Protein AF-A0A958GMA0-F1 (afdb_monomer_lite)

Sequence (337 aa):
MYASGYAMCPWAVSDGVTDIKVLGFPVPDTFPEERWDAELYAAEIRQYMQQTRFTKLSKFAVTTMLSKMKELLLEDDGALREDWLFEDAEDVLQRESFRGLYCMEQIVAEDAEVCVIGTYSAQKRGLVQDLSTGGLQILPGGSAAALHSLRARGVWYFIFSLMFLAAGSIGSYYVLQLRETRDPEVVEKHEERFLVALEQNDLLAAEEALARGISPNLIDPTSSQALLRVRSVEMLRLLTSYGLQLNQADTYGNTPLAAAFHKKAWPLFDMLLAAGADPNDFNRIWQTTAAENAYDRGQFELYDRLLQLGGKADVVPREAAYFHRDDPEKLLDVIEQ

Foldseek 3Di:
DFKDKDWWAWAFDDPPPDTATAFFDADVPQFDKDKFQCQVCLVVLLVCVVVDDADEDEPPVVVVVVVVVVVRRQGGPTTDIHMHGYPVNVVQSPDPGVPPDMDIDGDDDNPFAKDKDADQDPVVRHGGFDVVVPGIHIHGHDPVRVVVVVVVVVVVVVVVVVVVVVVVVVVVVVVVVVVVPDDPVVVVVLVVQLLVCQLVVPQVSVLVSLVVVDQQADADPVDDGSLVSHDDLSSVVSNVVSPDDQQDADPQQDGQLNVCLVVVVVVSNVSSLVVPRQQQRDRPVVNAGSLRVCVVVVVVVVNVVSVVSVHDDPDDPCVLVPPPPPPPPVNVVVVVD

Secondary structure (DSSP, 8-state):
--EEEEEE--EEEE-SS-EEEEES----TTSPPEEEETTTTHHHHHHHHHHSPPEEE-TT-HHHHHHHHHHHHH--SS-EEEEEEETTHHHHHTSS--TT-EEEE----TT--EEEE-EEETTTTEEE--GGGT--EEEESSHHHHHHHHHHHHHHHHHHHHHHHHHHHHHHHHHHHHHHTS-HHHHHHHHHHHHHHHHHT-HHHHHHHHHTT--TT---TTSS-GGGG--SHHHHHHHHHTT--TT---TTS--HHHHHHHTT-HHHHHHHHHTT--TT--BTTTTB-HHHHHHHTT-HHHHHHHHHTT----S--THHHHS-SS-GGGGTTTT--

pLDDT: mean 77.73, std 12.37, range [38.16, 94.44]

Structure (mmCIF, N/CA/C/O backbone):
data_AF-A0A958GMA0-F1
#
_entry.id   AF-A0A958GMA0-F1
#
loop_
_atom_site.group_PDB
_atom_site.id
_atom_site.type_symbol
_atom_site.label_atom_id
_atom_site.label_alt_id
_atom_site.label_comp_id
_atom_site.label_asym_id
_atom_site.label_entity_id
_atom_site.label_seq_id
_atom_site.pdbx_PDB_ins_code
_atom_site.Cartn_x
_atom_site.Cartn_y
_atom_site.Cartn_z
_atom_site.occupancy
_atom_site.B_iso_or_equiv
_atom_site.auth_seq_id
_atom_site.auth_comp_id
_atom_site.auth_asym_id
_atom_site.auth_atom_id
_atom_site.pdbx_PDB_model_num
ATOM 1 N N . MET A 1 1 ? -0.315 -10.602 9.937 1.00 72.88 1 MET A N 1
ATOM 2 C CA . MET A 1 1 ? -1.738 -10.857 10.233 1.00 72.88 1 MET A CA 1
ATOM 3 C C . MET A 1 1 ? -2.234 -11.858 9.202 1.00 72.88 1 MET A C 1
ATOM 5 O O . MET A 1 1 ? -1.970 -11.638 8.027 1.00 72.88 1 MET A O 1
ATOM 9 N N . TYR A 1 2 ? -2.814 -12.978 9.637 1.00 84.25 2 TYR A N 1
ATOM 10 C CA . TYR A 1 2 ? -3.210 -14.100 8.763 1.00 84.25 2 TYR A CA 1
ATOM 11 C C . TYR A 1 2 ? -4.731 -14.276 8.723 1.00 84.25 2 TYR A C 1
ATOM 13 O O . TYR A 1 2 ? -5.317 -14.453 7.662 1.00 84.25 2 TYR A O 1
ATOM 21 N N . ALA A 1 3 ? -5.373 -14.127 9.874 1.00 8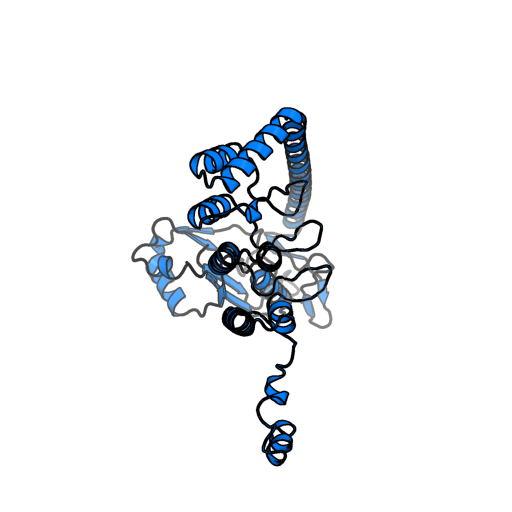5.81 3 ALA A N 1
ATOM 22 C CA . ALA A 1 3 ? -6.808 -13.960 9.995 1.00 85.81 3 ALA A CA 1
ATOM 23 C C . ALA A 1 3 ? -7.078 -12.775 10.925 1.00 85.81 3 ALA A C 1
ATOM 25 O O . ALA A 1 3 ? -6.230 -12.415 11.748 1.00 85.81 3 ALA A O 1
ATOM 26 N N . SER A 1 4 ? -8.230 -12.148 10.751 1.00 87.06 4 SER A N 1
ATOM 27 C CA . SER A 1 4 ? -8.751 -11.101 11.625 1.00 87.06 4 SER A CA 1
ATOM 28 C C . SER A 1 4 ? -10.260 -11.102 11.469 1.00 87.06 4 SER A C 1
ATOM 30 O O . SER A 1 4 ? -10.760 -11.485 10.421 1.00 87.06 4 SER A O 1
ATOM 32 N N . GLY A 1 5 ? -10.986 -10.681 12.482 1.00 85.44 5 GLY A N 1
ATOM 33 C CA . GLY A 1 5 ? -12.426 -10.570 12.408 1.00 85.44 5 GLY A CA 1
ATOM 34 C C . GLY A 1 5 ? -12.920 -9.748 13.571 1.00 85.44 5 GLY A C 1
ATOM 35 O O . GLY A 1 5 ? -12.144 -9.341 14.441 1.00 85.44 5 GLY A O 1
ATOM 36 N N . TYR A 1 6 ? -14.213 -9.505 13.575 1.00 83.12 6 TYR A N 1
ATOM 37 C CA . TYR A 1 6 ? -14.887 -8.926 14.714 1.00 83.12 6 TYR A CA 1
ATOM 38 C C . TYR A 1 6 ? -16.317 -9.455 14.756 1.00 83.12 6 TYR A C 1
ATOM 40 O O . TYR A 1 6 ? -16.922 -9.816 13.742 1.00 83.12 6 TYR A O 1
ATOM 48 N N . ALA A 1 7 ? -16.850 -9.500 15.967 1.00 82.62 7 ALA A N 1
ATOM 49 C CA . ALA A 1 7 ? -18.215 -9.894 16.232 1.00 82.62 7 ALA A CA 1
ATOM 50 C C . ALA A 1 7 ? -18.807 -8.897 17.221 1.00 82.62 7 ALA A C 1
ATOM 52 O O . ALA A 1 7 ? -18.207 -8.591 18.249 1.00 82.62 7 ALA A O 1
ATOM 53 N N . MET A 1 8 ? -19.983 -8.384 16.895 1.00 78.12 8 MET A N 1
ATOM 54 C CA . MET A 1 8 ? -20.757 -7.499 17.740 1.00 78.12 8 MET A CA 1
ATOM 55 C C . MET A 1 8 ? -22.173 -8.046 17.844 1.00 78.12 8 MET A C 1
ATOM 57 O O . MET A 1 8 ? -22.815 -8.355 16.840 1.00 78.12 8 MET A O 1
ATOM 61 N N . CYS A 1 9 ? -22.644 -8.165 19.077 1.00 79.62 9 CYS A N 1
ATOM 62 C CA . CYS A 1 9 ? -24.024 -8.502 19.386 1.00 79.62 9 CYS A CA 1
ATOM 63 C C . CYS A 1 9 ? -24.795 -7.227 19.745 1.00 79.62 9 CYS A C 1
ATOM 65 O O . CYS A 1 9 ? -24.175 -6.249 20.176 1.00 79.62 9 CYS A O 1
ATOM 67 N N . PRO A 1 10 ? -26.137 -7.231 19.640 1.00 81.94 10 PRO A N 1
ATOM 68 C CA . PRO A 1 10 ? -26.927 -6.082 20.043 1.00 81.94 10 PRO A CA 1
ATOM 69 C C . PRO A 1 10 ? -26.683 -5.797 21.520 1.00 81.94 10 PRO A C 1
ATOM 71 O O . PRO A 1 10 ? -26.809 -6.693 22.355 1.00 81.94 10 PRO A O 1
ATOM 74 N N . TRP A 1 11 ? -26.352 -4.552 21.841 1.00 86.69 11 TRP A N 1
ATOM 75 C CA . TRP A 1 11 ? -25.963 -4.169 23.190 1.00 86.69 11 TRP A CA 1
ATOM 76 C C . TRP A 1 11 ? -26.541 -2.808 23.575 1.00 86.69 11 TRP A C 1
ATOM 78 O O . TRP A 1 11 ? -27.019 -2.022 22.746 1.00 86.69 11 TRP A O 1
ATOM 88 N N . ALA A 1 12 ? -26.554 -2.555 24.877 1.00 89.56 12 ALA A N 1
ATOM 89 C CA . ALA A 1 12 ? -27.037 -1.320 25.461 1.00 89.56 12 ALA A CA 1
ATOM 90 C C . ALA A 1 12 ? -26.134 -0.932 26.626 1.00 89.56 12 ALA A C 1
ATOM 92 O O . ALA A 1 12 ? -25.573 -1.794 27.298 1.00 89.56 12 ALA A O 1
ATOM 93 N N . VAL A 1 13 ? -26.028 0.368 26.869 1.00 90.19 13 VAL A N 1
ATOM 94 C CA . VAL A 1 13 ? -25.407 0.885 28.086 1.00 90.19 13 VAL A CA 1
ATOM 95 C C . VAL A 1 13 ? -26.511 1.317 29.026 1.00 90.19 13 VAL A C 1
ATOM 97 O O . VAL A 1 13 ? -27.450 2.002 28.614 1.00 90.19 13 VAL A O 1
ATOM 100 N N . SER A 1 14 ? -26.387 0.902 30.281 1.00 87.31 14 SER A N 1
ATOM 101 C CA . SER A 1 14 ? -27.308 1.266 31.345 1.00 87.31 14 SER A CA 1
ATOM 102 C C . SER A 1 14 ? -26.610 2.182 32.337 1.00 87.31 14 SER A C 1
ATOM 104 O O . SER A 1 14 ? -25.494 1.901 32.770 1.00 87.31 14 SER A O 1
ATOM 106 N N . ASP A 1 15 ? -27.280 3.261 32.729 1.00 82.81 15 ASP A N 1
ATOM 107 C CA . ASP A 1 15 ? -26.895 4.070 33.890 1.00 82.81 15 ASP A CA 1
ATOM 108 C C . ASP A 1 15 ? -27.582 3.593 35.186 1.00 82.81 15 ASP A C 1
ATOM 110 O O . ASP A 1 15 ? -27.541 4.272 36.213 1.00 82.81 15 ASP A O 1
ATOM 114 N N . GLY A 1 16 ? -28.233 2.422 35.137 1.00 77.12 16 GLY A N 1
ATOM 115 C CA . GLY A 1 16 ? -29.021 1.844 36.225 1.00 77.12 16 GLY A CA 1
ATOM 116 C C . GLY A 1 16 ? -30.471 2.337 36.284 1.00 77.12 16 GLY A C 1
ATOM 117 O O . GLY A 1 16 ? -31.251 1.820 37.085 1.00 77.12 16 GLY A O 1
ATOM 118 N N . VAL A 1 17 ? -30.856 3.309 35.449 1.00 78.25 17 VAL A N 1
ATOM 119 C CA . VAL A 1 17 ? -32.230 3.834 35.357 1.00 78.25 17 VAL A CA 1
ATOM 120 C C . VAL A 1 17 ? -32.795 3.650 33.953 1.00 78.25 17 VAL A C 1
ATOM 122 O O . VAL A 1 17 ? -33.975 3.334 33.792 1.00 78.25 17 VAL A O 1
ATOM 125 N N . THR A 1 18 ? -31.964 3.848 32.934 1.00 84.75 18 THR A N 1
ATOM 126 C CA . THR A 1 18 ? -32.356 3.753 31.533 1.00 84.75 18 THR A CA 1
ATOM 127 C C . THR A 1 18 ? -31.338 2.975 30.721 1.00 84.75 18 THR A C 1
ATOM 129 O O . THR A 1 18 ? -30.141 3.239 30.785 1.00 84.75 18 THR A O 1
ATOM 132 N N . ASP A 1 19 ? -31.844 2.062 29.897 1.00 88.88 19 ASP A N 1
ATOM 133 C CA . ASP A 1 19 ? -31.028 1.344 28.928 1.00 88.88 19 ASP A CA 1
ATOM 134 C C . ASP A 1 19 ? -31.047 2.101 27.602 1.00 88.88 19 ASP A C 1
ATOM 136 O O . ASP A 1 19 ? -32.097 2.287 26.972 1.00 88.88 19 ASP A O 1
ATOM 140 N N . ILE A 1 20 ? -29.872 2.543 27.168 1.00 89.56 20 ILE A N 1
ATOM 141 C CA . ILE A 1 20 ? -29.683 3.212 25.887 1.00 89.56 20 ILE A CA 1
ATOM 142 C C . ILE A 1 20 ? -29.070 2.207 24.922 1.00 89.56 20 ILE A C 1
ATOM 144 O O . ILE A 1 20 ? -27.929 1.777 25.087 1.00 89.56 20 ILE A O 1
ATOM 148 N N . LYS A 1 21 ? -29.835 1.849 23.887 1.00 90.31 21 LYS A N 1
ATOM 149 C CA . LYS A 1 21 ? -29.339 0.999 22.802 1.00 90.31 21 LYS A CA 1
ATOM 150 C C . LYS A 1 21 ? -28.201 1.691 22.071 1.00 90.31 21 LYS A C 1
ATOM 152 O O . LYS A 1 21 ? -28.298 2.883 21.768 1.00 90.31 21 LYS A O 1
ATOM 157 N N . VAL A 1 22 ? -27.175 0.924 21.736 1.00 88.38 22 VAL A N 1
ATOM 158 C CA . VAL A 1 22 ? -26.069 1.393 20.912 1.00 88.38 22 VAL A CA 1
ATOM 159 C C . VAL A 1 22 ? -26.182 0.734 19.540 1.00 88.38 22 VAL A C 1
ATOM 161 O O . VAL A 1 22 ? -26.161 -0.486 19.422 1.00 88.38 22 VAL A O 1
ATOM 164 N N . LEU A 1 23 ? -26.395 1.556 18.514 1.00 85.00 23 LEU A N 1
ATOM 165 C CA . LEU A 1 23 ? -26.708 1.161 17.142 1.00 85.00 23 LEU A CA 1
ATOM 166 C C . LEU A 1 23 ? -25.546 1.573 16.234 1.00 85.00 23 LEU A C 1
ATOM 168 O O . LEU A 1 23 ? -25.511 2.683 15.697 1.00 85.00 23 LEU A O 1
ATOM 172 N N . GLY A 1 24 ? -24.562 0.692 16.129 1.00 79.81 24 GLY A N 1
ATOM 173 C CA . GLY A 1 24 ? -23.350 0.914 15.353 1.00 79.81 24 GLY A CA 1
ATOM 174 C C . GLY A 1 24 ? -22.145 0.244 15.991 1.00 79.81 24 GLY A C 1
ATOM 175 O O . GLY A 1 24 ? -22.240 -0.346 17.070 1.00 79.81 24 GLY A O 1
ATOM 176 N N . PHE A 1 25 ? -21.004 0.377 15.321 1.00 80.44 25 PHE A N 1
ATOM 177 C CA . PHE A 1 25 ? -19.769 -0.310 15.675 1.00 80.44 25 PHE A CA 1
ATOM 178 C C . PHE A 1 25 ? -18.706 0.665 16.213 1.00 80.44 25 PHE A C 1
ATOM 180 O O . PHE A 1 25 ? -17.914 1.200 15.432 1.00 80.44 25 PHE A O 1
ATOM 187 N N . PRO A 1 26 ? -18.635 0.926 17.534 1.00 82.62 26 PRO A N 1
ATOM 188 C CA . PRO A 1 26 ? -17.487 1.622 18.089 1.00 82.62 26 PRO A CA 1
ATOM 189 C C . PRO A 1 26 ? -16.308 0.657 18.194 1.00 82.62 26 PRO A C 1
ATOM 191 O O . PRO A 1 26 ? -16.406 -0.404 18.809 1.00 82.62 26 PRO A O 1
ATOM 194 N N . VAL A 1 27 ? -15.174 1.046 17.620 1.00 82.38 27 VAL A N 1
ATOM 195 C CA . VAL A 1 27 ? -13.936 0.268 17.719 1.00 82.38 27 VAL A CA 1
ATOM 196 C C . VAL A 1 27 ? -13.448 0.299 19.177 1.00 82.38 27 VAL A C 1
ATOM 198 O O . VAL A 1 27 ? -13.259 1.394 19.711 1.00 82.38 27 VAL A O 1
ATOM 201 N N . PRO A 1 28 ? -13.212 -0.851 19.836 1.00 85.62 28 PRO A N 1
ATOM 202 C CA . PRO A 1 28 ? -12.750 -0.905 21.222 1.00 85.62 28 PRO A CA 1
ATOM 203 C C . PRO A 1 28 ? -11.222 -0.744 21.325 1.00 85.62 28 PRO A C 1
ATOM 205 O O . PRO A 1 28 ? -10.570 -1.414 22.119 1.00 85.62 28 PRO A O 1
ATOM 208 N N . ASP A 1 29 ? -10.637 0.179 20.558 1.00 80.88 29 ASP A N 1
ATOM 209 C CA . ASP A 1 29 ? -9.183 0.416 20.476 1.00 80.88 29 ASP A CA 1
ATOM 210 C C . ASP A 1 29 ? -8.548 0.839 21.813 1.00 80.88 29 ASP A C 1
ATOM 212 O O . ASP A 1 29 ? -7.331 0.811 21.987 1.00 80.88 29 ASP A O 1
ATOM 216 N N . THR A 1 30 ? -9.385 1.236 22.767 1.00 82.94 30 THR A N 1
ATOM 217 C CA . THR A 1 30 ? -8.992 1.694 24.102 1.00 82.94 30 THR A CA 1
ATOM 218 C C . THR A 1 30 ? -9.062 0.619 25.171 1.00 82.94 30 THR A C 1
ATOM 220 O O . THR A 1 30 ? -8.637 0.863 26.302 1.00 82.94 30 THR A O 1
ATOM 223 N N . PHE A 1 31 ? -9.579 -0.557 24.825 1.00 87.50 31 PHE A N 1
ATOM 224 C CA . PHE A 1 31 ? -9.625 -1.713 25.705 1.00 87.50 31 PHE A CA 1
ATOM 225 C C . PHE A 1 31 ? -8.312 -2.497 25.597 1.00 87.50 31 PHE A C 1
ATOM 227 O O . PHE A 1 31 ? -7.662 -2.480 24.546 1.00 87.50 31 PHE A O 1
ATOM 234 N N . PRO A 1 32 ? -7.875 -3.151 26.687 1.00 85.75 32 PRO A N 1
ATOM 235 C CA . PRO A 1 32 ? -6.630 -3.902 26.680 1.00 85.75 32 PRO A CA 1
ATOM 236 C C . PRO A 1 32 ? -6.672 -5.014 25.628 1.00 85.75 32 PRO A C 1
ATOM 238 O O . PRO A 1 32 ? -7.654 -5.741 25.510 1.00 85.75 32 PRO A O 1
ATOM 241 N N . GLU A 1 33 ? -5.584 -5.136 24.870 1.00 89.06 33 GLU A N 1
ATOM 242 C CA . GLU A 1 33 ? -5.358 -6.281 23.994 1.00 89.06 33 GLU A CA 1
ATOM 243 C C . GLU A 1 33 ? -4.849 -7.454 24.825 1.00 89.06 33 GLU A C 1
ATOM 245 O O . GLU A 1 33 ? -3.776 -7.379 25.437 1.00 89.06 33 GLU A O 1
ATOM 250 N N . GLU A 1 34 ? -5.581 -8.557 24.798 1.00 90.25 34 GLU A N 1
ATOM 251 C CA . GLU A 1 34 ? -5.105 -9.820 25.339 1.00 90.25 34 GLU A CA 1
ATOM 252 C C . GLU A 1 34 ? -4.386 -10.614 24.245 1.00 90.25 34 GLU A C 1
ATOM 254 O O . GLU A 1 34 ? -4.733 -10.557 23.061 1.00 90.25 34 GLU A O 1
ATOM 259 N N . ARG A 1 35 ? -3.305 -11.303 24.632 1.00 91.44 35 ARG A N 1
ATOM 260 C CA . ARG A 1 35 ? -2.453 -12.062 23.712 1.00 91.44 35 ARG A CA 1
ATOM 261 C C . ARG A 1 35 ? -2.274 -13.480 24.208 1.00 91.44 35 ARG A C 1
ATOM 263 O O . ARG A 1 35 ? -1.808 -13.689 25.328 1.00 91.44 35 ARG A O 1
ATOM 270 N N . TRP A 1 36 ? -2.542 -14.436 23.331 1.00 89.44 36 TRP A N 1
ATOM 271 C CA . TRP A 1 36 ? -2.412 -15.858 23.630 1.00 89.44 36 TRP A CA 1
ATOM 272 C C . TRP A 1 36 ? -1.489 -16.545 22.637 1.00 89.44 36 TRP A C 1
ATOM 274 O O . TRP A 1 36 ? -1.499 -16.234 21.445 1.00 89.44 36 TRP A O 1
ATOM 284 N N . ASP A 1 37 ? -0.698 -17.495 23.131 1.00 91.00 37 ASP A N 1
ATOM 285 C CA . ASP A 1 37 ? 0.122 -18.354 22.279 1.00 91.00 37 ASP A CA 1
ATOM 286 C C . ASP A 1 37 ? -0.793 -19.254 21.443 1.00 91.00 37 ASP A C 1
ATOM 288 O O . ASP A 1 37 ? -1.574 -20.037 21.987 1.00 91.00 37 ASP A O 1
ATOM 292 N N . ALA A 1 38 ? -0.701 -19.135 20.119 1.00 89.19 38 ALA A N 1
ATOM 293 C CA . ALA A 1 38 ? -1.548 -19.894 19.210 1.00 89.19 38 ALA A CA 1
ATOM 294 C C . ALA A 1 38 ? -1.276 -21.406 19.279 1.00 89.19 38 ALA A C 1
ATOM 296 O O . ALA A 1 38 ? -2.161 -22.196 18.956 1.00 89.19 38 ALA A O 1
ATOM 297 N N . GLU A 1 39 ? -0.085 -21.825 19.724 1.00 90.50 39 GLU A N 1
ATOM 298 C CA . GLU A 1 39 ? 0.254 -23.246 19.850 1.00 90.50 39 GLU A CA 1
ATOM 299 C C . GLU A 1 39 ? -0.612 -23.947 20.905 1.00 90.50 39 GLU A C 1
ATOM 301 O O . GLU A 1 39 ? -1.011 -25.096 20.720 1.00 90.50 39 GLU A O 1
ATOM 306 N N . LEU A 1 40 ? -0.946 -23.246 21.994 1.00 90.25 40 LEU A N 1
ATOM 307 C CA . LEU A 1 40 ? -1.744 -23.798 23.093 1.00 90.25 40 LEU A CA 1
ATOM 308 C C . LEU A 1 40 ? -3.209 -24.029 22.706 1.00 90.25 40 LEU A C 1
ATOM 310 O O . LEU A 1 40 ? -3.845 -24.909 23.276 1.00 90.25 40 LEU A O 1
ATOM 314 N N . TYR A 1 41 ? -3.715 -23.271 21.731 1.00 88.44 41 TYR A N 1
ATOM 315 C CA . TYR A 1 41 ? -5.115 -23.281 21.287 1.00 88.44 41 TYR A CA 1
ATOM 316 C C . TYR A 1 41 ? -5.267 -23.811 19.854 1.00 88.44 41 TYR A C 1
ATOM 318 O O . TYR A 1 41 ? -6.205 -23.479 19.127 1.00 88.44 41 TYR A O 1
ATOM 326 N N . ALA A 1 42 ? -4.308 -24.621 19.398 1.00 87.06 42 ALA A N 1
ATOM 327 C CA . ALA A 1 42 ? -4.239 -25.068 18.013 1.00 87.06 42 ALA A CA 1
ATOM 328 C C . ALA A 1 42 ? -5.468 -25.887 17.571 1.00 87.06 42 ALA A C 1
ATOM 330 O O . ALA A 1 42 ? -5.831 -25.866 16.393 1.00 87.06 42 ALA A O 1
ATOM 331 N N . ALA A 1 43 ? -6.099 -26.635 18.481 1.00 87.38 43 ALA A N 1
ATOM 332 C CA . ALA A 1 43 ? -7.288 -27.428 18.173 1.00 87.38 43 ALA A CA 1
ATOM 333 C C . ALA A 1 43 ? -8.516 -26.529 17.966 1.00 87.38 43 ALA A C 1
ATOM 335 O O . ALA A 1 43 ? -9.229 -26.668 16.971 1.00 87.38 43 ALA A O 1
ATOM 336 N N . GLU A 1 44 ? -8.711 -25.570 18.867 1.00 89.88 44 GLU A N 1
ATOM 337 C CA . GLU A 1 44 ? -9.789 -24.588 18.862 1.00 89.88 44 GLU A CA 1
ATOM 338 C C . GLU A 1 44 ? -9.696 -23.684 17.635 1.00 89.88 44 GLU A C 1
ATOM 340 O O . GLU A 1 44 ? -10.690 -23.499 16.934 1.00 89.88 44 GLU A O 1
ATOM 345 N N . ILE A 1 45 ? -8.492 -23.197 17.313 1.00 87.25 45 ILE A N 1
ATOM 346 C CA . ILE A 1 45 ? -8.242 -22.396 16.108 1.00 87.25 45 ILE A CA 1
ATOM 347 C C . ILE A 1 45 ? -8.646 -23.192 14.866 1.00 87.25 45 ILE A C 1
ATOM 349 O O . ILE A 1 45 ? -9.395 -22.692 14.031 1.00 87.25 45 ILE A O 1
ATOM 353 N N . ARG A 1 46 ? -8.219 -24.456 14.739 1.00 87.38 46 ARG A N 1
ATOM 354 C CA . ARG A 1 46 ? -8.582 -25.290 13.579 1.00 87.38 46 ARG A CA 1
ATOM 355 C C . ARG A 1 46 ? -10.084 -25.518 13.478 1.00 87.38 46 ARG A C 1
ATOM 357 O O . ARG A 1 46 ? -10.631 -25.436 12.380 1.00 87.38 46 ARG A O 1
ATOM 364 N N . GLN A 1 47 ? -10.748 -25.777 14.602 1.00 89.81 47 GLN A N 1
ATOM 365 C CA . GLN A 1 47 ? -12.199 -25.919 14.633 1.00 89.81 47 GLN A CA 1
ATOM 366 C C . GLN A 1 47 ? -12.888 -24.622 14.186 1.00 89.81 47 GLN A C 1
ATOM 368 O O . GLN A 1 47 ? -13.786 -24.668 13.344 1.00 89.81 47 GLN A O 1
ATOM 373 N N . TYR A 1 48 ? -12.440 -23.472 14.693 1.00 87.88 48 TYR A N 1
ATOM 374 C CA . TYR A 1 48 ? -12.948 -22.162 14.297 1.00 87.88 48 TYR A CA 1
ATOM 375 C C . TYR A 1 48 ? -12.801 -21.938 12.791 1.00 87.88 48 TYR A C 1
ATOM 377 O O . TYR A 1 48 ? -13.772 -21.570 12.131 1.00 87.88 48 TYR A O 1
ATOM 385 N N . MET A 1 49 ? -11.626 -22.239 12.227 1.00 84.69 49 MET A N 1
ATOM 386 C CA . MET A 1 49 ? -11.371 -22.069 10.793 1.00 84.69 49 MET A CA 1
ATOM 387 C C . MET A 1 49 ? -12.268 -22.952 9.918 1.00 84.69 49 MET A C 1
ATOM 389 O O . MET A 1 49 ? -12.639 -22.549 8.821 1.00 84.69 49 MET A O 1
ATOM 393 N N . GLN A 1 50 ? -12.628 -24.149 10.385 1.00 85.75 50 GLN A N 1
ATOM 394 C CA . GLN A 1 50 ? -13.516 -25.054 9.646 1.00 85.75 50 GLN A CA 1
ATOM 395 C C . GLN A 1 50 ? -14.987 -24.627 9.707 1.00 85.75 50 GLN A C 1
ATOM 397 O O . GLN A 1 50 ? -15.740 -24.872 8.766 1.00 85.75 50 GLN A O 1
ATOM 402 N N . GLN A 1 51 ? -15.409 -24.032 10.824 1.00 89.31 51 GLN A N 1
ATOM 403 C CA . GLN A 1 51 ? -16.808 -23.668 11.071 1.00 89.31 51 GLN A CA 1
ATOM 404 C C . GLN A 1 51 ? -17.154 -22.260 10.576 1.00 89.31 51 GLN A C 1
ATOM 406 O O . GLN A 1 51 ? -18.324 -21.959 10.336 1.00 89.31 51 GLN A O 1
ATOM 411 N N . THR A 1 52 ? -16.148 -21.406 10.407 1.00 87.94 52 THR A N 1
ATOM 412 C CA . THR A 1 52 ? -16.322 -19.993 10.074 1.00 87.94 52 THR A CA 1
ATOM 413 C C . THR A 1 52 ? -16.232 -19.764 8.569 1.00 87.94 52 THR A C 1
ATOM 415 O O . THR A 1 52 ? -15.384 -20.326 7.876 1.00 87.94 52 THR A O 1
ATOM 418 N N . ARG A 1 53 ? -17.116 -18.913 8.042 1.00 88.00 53 ARG A N 1
ATOM 419 C CA . ARG A 1 53 ? -17.035 -18.443 6.655 1.00 88.00 53 ARG A CA 1
ATOM 420 C C . ARG A 1 53 ? -16.201 -17.174 6.612 1.00 88.00 53 ARG A C 1
ATOM 422 O O . ARG A 1 53 ? -16.576 -16.186 7.229 1.00 88.00 53 ARG A O 1
ATOM 429 N N . PHE A 1 54 ? -15.116 -17.201 5.847 1.00 87.56 54 PHE A N 1
ATOM 430 C CA . PHE A 1 54 ? -14.220 -16.058 5.716 1.00 87.56 54 PHE A CA 1
ATOM 431 C C . PHE A 1 54 ? -14.448 -15.290 4.419 1.00 87.56 54 PHE A C 1
ATOM 433 O O . PHE A 1 54 ? -14.581 -15.876 3.341 1.00 87.56 54 PHE A O 1
ATOM 440 N N . THR A 1 55 ? -14.375 -13.967 4.514 1.00 86.69 55 THR A N 1
ATOM 441 C CA . THR A 1 55 ? -14.103 -13.105 3.366 1.00 86.69 55 THR A CA 1
ATOM 442 C C . THR A 1 55 ? -12.606 -13.165 3.059 1.00 86.69 55 THR A C 1
ATOM 444 O O . THR A 1 55 ? -11.783 -12.772 3.889 1.00 86.69 55 THR A O 1
ATOM 447 N N . LYS A 1 56 ? -12.235 -13.609 1.853 1.00 85.06 56 LYS A N 1
ATOM 448 C CA . LYS A 1 56 ? -10.835 -13.585 1.404 1.00 85.06 56 LYS A CA 1
ATOM 449 C C . LYS A 1 56 ? -10.407 -12.162 1.038 1.00 85.06 56 LYS A C 1
ATOM 451 O O . LYS A 1 56 ? -11.110 -11.484 0.289 1.00 85.06 56 LYS A O 1
ATOM 456 N N . LEU A 1 57 ? -9.257 -11.723 1.546 1.00 79.38 57 LEU A N 1
ATOM 457 C CA . LEU A 1 57 ? -8.671 -10.414 1.256 1.00 79.38 57 LEU A CA 1
ATOM 458 C C . LEU A 1 57 ? -7.233 -10.554 0.747 1.00 79.38 57 LEU A C 1
ATOM 460 O O . LEU A 1 57 ? -6.402 -11.235 1.350 1.00 79.38 57 LEU A O 1
ATOM 464 N N . SER A 1 58 ? -6.924 -9.841 -0.336 1.00 76.81 58 SER A N 1
ATOM 465 C CA . SER A 1 58 ? -5.545 -9.694 -0.801 1.00 76.81 58 SER A CA 1
ATOM 466 C C . SER A 1 58 ? -4.776 -8.707 0.080 1.00 76.81 58 SER A C 1
ATOM 468 O O . SER A 1 58 ? -5.338 -7.714 0.551 1.00 76.81 58 SER A O 1
ATOM 470 N N . LYS A 1 59 ? -3.468 -8.933 0.271 1.00 60.78 59 LYS A N 1
ATOM 471 C CA . LYS A 1 59 ? -2.580 -8.082 1.095 1.00 60.78 59 LYS A CA 1
ATOM 472 C C . LYS A 1 59 ? -2.572 -6.603 0.686 1.00 60.78 59 LYS A C 1
ATOM 474 O O . LYS A 1 59 ? -2.264 -5.752 1.516 1.00 60.78 59 LYS A O 1
ATOM 479 N N . PHE A 1 60 ? -2.915 -6.297 -0.565 1.00 61.53 60 PHE A N 1
ATOM 480 C CA . PHE A 1 60 ? -2.922 -4.936 -1.112 1.00 61.53 60 PHE A CA 1
ATOM 481 C C . PHE A 1 60 ? -4.327 -4.335 -1.273 1.00 61.53 60 PHE A C 1
ATOM 483 O O . PHE A 1 60 ? -4.466 -3.222 -1.777 1.00 61.53 60 PHE A O 1
ATOM 490 N N . ALA A 1 61 ? -5.377 -5.019 -0.810 1.00 61.47 61 ALA A N 1
ATOM 491 C CA . ALA A 1 61 ? -6.766 -4.584 -0.959 1.00 61.47 61 ALA A CA 1
ATOM 492 C C . ALA A 1 61 ? -7.189 -3.525 0.083 1.00 61.47 61 ALA A C 1
ATOM 494 O O . ALA A 1 61 ? -8.259 -3.618 0.684 1.00 61.47 61 ALA A O 1
ATOM 495 N N . VAL A 1 62 ? -6.357 -2.499 0.301 1.00 60.38 62 VAL A N 1
ATOM 496 C CA . VAL A 1 62 ? -6.612 -1.415 1.273 1.00 60.38 62 VAL A CA 1
ATOM 497 C C . VAL A 1 62 ? -7.934 -0.701 0.974 1.00 60.38 62 VAL A C 1
ATOM 499 O O . VAL A 1 62 ? -8.679 -0.361 1.887 1.00 60.38 62 VAL A O 1
ATOM 502 N N . THR A 1 63 ? -8.265 -0.518 -0.304 1.00 65.81 63 THR A N 1
ATOM 503 C CA . THR A 1 63 ? -9.523 0.102 -0.743 1.00 65.81 63 THR A CA 1
ATOM 504 C C . THR A 1 63 ? -10.742 -0.750 -0.397 1.00 65.81 63 THR A C 1
ATOM 506 O O . THR A 1 63 ? -11.711 -0.216 0.134 1.00 65.81 63 THR A O 1
ATOM 509 N N . THR A 1 64 ? -10.674 -2.064 -0.625 1.00 68.75 64 THR A N 1
ATOM 510 C CA . THR A 1 64 ? -11.728 -3.023 -0.259 1.00 68.75 64 THR A CA 1
ATOM 511 C C . THR A 1 64 ? -11.907 -3.115 1.254 1.00 68.75 64 THR A C 1
ATOM 513 O O . THR A 1 64 ? -13.027 -3.221 1.748 1.00 68.75 64 THR A O 1
ATOM 516 N N . MET A 1 65 ? -10.808 -3.042 2.009 1.00 65.94 65 MET A N 1
ATOM 517 C CA . MET A 1 65 ? -10.849 -3.020 3.469 1.00 65.94 65 MET A CA 1
ATOM 518 C C . MET A 1 65 ? -11.516 -1.738 3.981 1.00 65.94 65 MET A C 1
ATOM 520 O O . MET A 1 65 ? -12.407 -1.810 4.819 1.00 65.94 65 MET A O 1
ATOM 524 N N . LEU A 1 66 ? -11.153 -0.574 3.431 1.00 68.50 66 LEU A N 1
ATOM 525 C CA . LEU A 1 66 ? -11.758 0.711 3.790 1.00 68.50 66 LEU A CA 1
ATOM 526 C C . LEU A 1 66 ? -13.243 0.790 3.419 1.00 68.50 66 LEU A C 1
ATOM 528 O O . LEU A 1 66 ? -14.031 1.329 4.196 1.00 68.50 66 LEU A O 1
ATOM 532 N N . SER A 1 67 ? -13.638 0.271 2.252 1.00 73.62 67 SER A N 1
ATOM 533 C CA . SER A 1 67 ? -15.045 0.266 1.840 1.00 73.62 67 SER A CA 1
ATOM 534 C C . SER A 1 67 ? -15.879 -0.631 2.745 1.00 73.62 67 SER A C 1
ATOM 536 O O . SER A 1 67 ? -16.898 -0.171 3.252 1.00 73.62 67 SER A O 1
ATOM 538 N N . LYS A 1 68 ? -15.402 -1.852 3.030 1.00 73.06 68 LYS A N 1
ATOM 539 C CA . LYS A 1 68 ? -16.063 -2.754 3.978 1.00 73.06 68 LYS A CA 1
ATOM 540 C C . LYS A 1 68 ? -16.143 -2.121 5.360 1.00 73.06 68 LYS A C 1
ATOM 542 O O . LYS A 1 68 ? -17.230 -1.985 5.887 1.00 73.06 68 LYS A O 1
ATOM 547 N N . MET A 1 69 ? -15.039 -1.626 5.922 1.00 71.12 69 MET A N 1
ATOM 548 C CA . MET A 1 69 ? -15.069 -0.941 7.224 1.00 71.12 69 MET A CA 1
ATOM 549 C C . MET A 1 69 ? -16.090 0.202 7.264 1.00 71.12 69 MET A C 1
ATOM 551 O O . MET A 1 69 ? -16.755 0.392 8.276 1.00 71.12 69 MET A O 1
ATOM 555 N N . LYS A 1 70 ? -16.246 0.955 6.170 1.00 73.06 70 LYS A N 1
ATOM 556 C CA . LYS A 1 70 ? -17.253 2.014 6.085 1.00 73.06 70 LYS A CA 1
ATOM 557 C C . LYS A 1 70 ? -18.682 1.467 6.090 1.00 73.06 70 LYS A C 1
ATOM 559 O O . LYS A 1 70 ? -19.520 2.059 6.759 1.00 73.06 70 LYS A O 1
ATOM 564 N N . GLU A 1 71 ? -18.961 0.392 5.356 1.00 74.06 71 GLU A N 1
ATOM 565 C CA . GLU A 1 71 ? -20.269 -0.283 5.375 1.00 74.06 71 GLU A CA 1
ATOM 566 C C . GLU A 1 71 ? -20.608 -0.757 6.792 1.00 74.06 71 GLU A C 1
ATOM 568 O O . GLU A 1 71 ? -21.663 -0.419 7.317 1.00 74.06 71 GLU A O 1
ATOM 573 N N . LEU A 1 72 ? -19.647 -1.400 7.449 1.00 72.06 72 LEU A N 1
ATOM 574 C CA . LEU A 1 72 ? -19.776 -1.959 8.793 1.00 72.06 72 LEU A CA 1
ATOM 575 C C . LEU A 1 72 ? -19.994 -0.897 9.872 1.00 72.06 72 LEU A C 1
ATOM 577 O O . LEU A 1 72 ? -20.782 -1.082 10.793 1.00 72.06 72 LEU A O 1
ATOM 581 N N . LEU A 1 73 ? -19.321 0.250 9.753 1.00 71.00 73 LEU A N 1
ATOM 582 C CA . LEU A 1 73 ? -19.543 1.385 10.651 1.00 71.00 73 LEU A CA 1
ATOM 583 C C . LEU A 1 73 ? -20.949 1.981 10.503 1.00 71.00 73 LEU A C 1
ATOM 585 O O . LEU A 1 73 ? -21.443 2.595 11.444 1.00 71.00 73 LEU A O 1
ATOM 589 N N . LEU A 1 74 ? -21.568 1.856 9.327 1.00 70.12 74 LEU A N 1
ATOM 590 C CA . LEU A 1 74 ? -22.892 2.410 9.034 1.00 70.12 74 LEU A CA 1
ATOM 591 C C . LEU A 1 74 ? -24.035 1.428 9.331 1.00 70.12 74 LEU A C 1
ATOM 593 O O . LEU A 1 74 ? -25.196 1.835 9.281 1.00 70.12 74 LEU A O 1
ATOM 597 N N . GLU A 1 75 ? -23.712 0.173 9.637 1.00 72.12 75 GLU A N 1
ATOM 598 C CA . GLU A 1 75 ? -24.667 -0.882 9.960 1.00 72.12 75 GLU A CA 1
ATOM 599 C C . GLU A 1 75 ? -25.258 -0.679 11.364 1.00 72.12 75 GLU A C 1
ATOM 601 O O . GLU A 1 75 ? -24.548 -0.383 12.327 1.00 72.12 75 GLU A O 1
ATOM 606 N N . ASP A 1 76 ? -26.585 -0.766 11.479 1.00 70.81 76 ASP A N 1
ATOM 607 C CA . ASP A 1 76 ? -27.349 -0.328 12.653 1.00 70.81 76 ASP A CA 1
ATOM 608 C C . ASP A 1 76 ? -28.324 -1.384 13.206 1.00 70.81 76 ASP A C 1
ATOM 610 O O . ASP A 1 76 ? -29.069 -1.096 14.148 1.00 70.81 76 ASP A O 1
ATOM 614 N N . ASP A 1 77 ? -28.320 -2.598 12.650 1.00 65.31 77 ASP A N 1
ATOM 615 C CA . ASP A 1 77 ? -29.238 -3.702 12.967 1.00 65.31 77 ASP A CA 1
ATOM 616 C C . ASP A 1 77 ? -28.737 -4.638 14.088 1.00 65.31 77 ASP A C 1
ATOM 618 O O . ASP A 1 77 ? -29.508 -5.421 14.652 1.00 65.31 77 ASP A O 1
ATOM 622 N N . GLY A 1 78 ? -27.486 -4.462 14.514 1.00 63.44 78 GLY A N 1
ATOM 623 C CA . GLY A 1 78 ? -26.994 -4.828 15.840 1.00 63.44 78 GLY A CA 1
ATOM 624 C C . GLY A 1 78 ? -26.345 -6.203 15.964 1.00 63.44 78 GLY A C 1
ATOM 625 O O . GLY A 1 78 ? -25.696 -6.435 16.975 1.00 63.44 78 GLY A O 1
ATOM 626 N N . ALA A 1 79 ? -26.456 -7.100 14.987 1.00 69.94 79 ALA A N 1
ATOM 627 C CA . ALA A 1 79 ? -25.736 -8.375 15.008 1.00 69.94 79 ALA A CA 1
ATOM 628 C C . ALA A 1 79 ? -24.788 -8.442 13.815 1.00 69.94 79 ALA A C 1
ATOM 630 O O . ALA A 1 79 ? -25.160 -8.896 12.738 1.00 69.94 79 ALA A O 1
ATOM 631 N N . LEU A 1 80 ? -23.557 -7.995 14.035 1.00 76.50 80 LEU A N 1
ATOM 632 C CA . LEU A 1 80 ? -22.570 -7.851 12.983 1.00 76.50 80 LEU A CA 1
ATOM 633 C C . LEU A 1 80 ? -21.402 -8.793 13.236 1.00 76.50 80 LEU A C 1
ATOM 635 O O . LEU A 1 80 ? -20.732 -8.704 14.263 1.00 76.50 80 LEU A O 1
ATOM 639 N N . ARG A 1 81 ? -21.138 -9.691 12.291 1.00 84.00 81 ARG A N 1
ATOM 640 C CA . ARG A 1 81 ? -19.979 -10.577 12.343 1.00 84.00 81 ARG A CA 1
ATOM 641 C C . ARG A 1 81 ? -19.326 -10.653 10.980 1.00 84.00 81 ARG A C 1
ATOM 643 O O . ARG A 1 81 ? -19.933 -11.151 10.039 1.00 84.00 81 ARG A O 1
ATOM 650 N N . GLU A 1 82 ? -18.070 -10.240 10.919 1.00 85.06 82 GLU A N 1
ATOM 651 C CA . GLU A 1 82 ? -17.232 -10.435 9.744 1.00 85.06 82 GLU A CA 1
ATOM 652 C C . GLU A 1 82 ? -15.907 -11.055 10.156 1.00 85.06 82 GLU A C 1
ATOM 654 O O . GLU A 1 82 ? -15.233 -10.610 11.084 1.00 85.06 82 GLU A O 1
ATOM 659 N N . ASP A 1 83 ? -15.526 -12.070 9.397 1.00 88.62 83 ASP A N 1
ATOM 660 C CA . ASP A 1 83 ? -14.287 -12.802 9.557 1.00 88.62 83 ASP A CA 1
ATOM 661 C C . ASP A 1 83 ? -13.507 -12.727 8.239 1.00 88.62 83 ASP A C 1
ATOM 663 O O . ASP A 1 83 ? -14.021 -13.038 7.160 1.00 88.62 83 ASP A O 1
ATOM 667 N N . TRP A 1 84 ? -12.251 -12.304 8.311 1.00 87.19 84 TRP A N 1
ATOM 668 C CA . TRP A 1 84 ? -11.351 -12.121 7.177 1.00 87.19 84 TRP A CA 1
ATOM 669 C C . TRP A 1 84 ? -10.201 -13.120 7.192 1.00 87.19 84 TRP A C 1
ATOM 671 O O . TRP A 1 84 ? -9.602 -13.413 8.231 1.00 87.19 84 TRP A O 1
ATOM 681 N N . LEU A 1 85 ? -9.842 -13.579 5.996 1.00 87.31 85 LEU A N 1
ATOM 682 C CA . LEU A 1 85 ? -8.691 -14.439 5.754 1.00 87.31 85 LEU A CA 1
ATOM 683 C C . LEU A 1 85 ? -7.797 -13.810 4.686 1.00 87.31 85 LEU A C 1
ATOM 685 O O . LEU A 1 85 ? -8.264 -13.486 3.593 1.00 87.31 85 LEU A O 1
ATOM 689 N N . PHE A 1 86 ? -6.515 -13.633 4.995 1.00 85.38 86 PHE A N 1
ATOM 690 C CA . PHE A 1 86 ? -5.551 -13.077 4.045 1.00 85.38 86 PHE A CA 1
ATOM 691 C C . PHE A 1 86 ? -5.025 -14.175 3.106 1.00 85.38 86 PHE A C 1
ATOM 693 O O . PHE A 1 86 ? -4.879 -15.313 3.535 1.00 85.38 86 PHE A O 1
ATOM 700 N N . GLU A 1 87 ? -4.728 -13.861 1.840 1.00 76.88 87 GLU A N 1
ATOM 701 C CA . GLU A 1 87 ? -4.359 -14.865 0.811 1.00 76.88 87 GLU A CA 1
ATOM 702 C C . GLU A 1 87 ? -3.246 -15.844 1.244 1.00 76.88 87 GLU A C 1
ATOM 704 O O . GLU A 1 87 ? -3.397 -17.050 1.080 1.00 76.88 87 GLU A O 1
ATOM 709 N N . ASP A 1 88 ? -2.188 -15.363 1.902 1.00 73.06 88 ASP A N 1
ATOM 710 C CA . ASP A 1 88 ? -1.065 -16.210 2.352 1.00 73.06 88 ASP A CA 1
ATOM 711 C C . ASP A 1 88 ? -1.343 -16.959 3.672 1.00 73.06 88 ASP A C 1
ATOM 713 O O . ASP A 1 88 ? -0.451 -17.580 4.258 1.00 73.06 88 ASP A O 1
ATOM 717 N N . ALA A 1 89 ? -2.553 -16.840 4.218 1.00 75.88 89 ALA A N 1
ATOM 718 C CA . ALA A 1 89 ? -2.907 -17.433 5.498 1.00 75.88 89 ALA A CA 1
ATOM 719 C C . ALA A 1 89 ? -3.195 -18.929 5.388 1.00 75.88 89 ALA A C 1
ATOM 721 O O . ALA A 1 89 ? -2.909 -19.650 6.340 1.00 75.88 89 ALA A O 1
ATOM 722 N N . GLU A 1 90 ? -3.720 -19.407 4.256 1.00 70.81 90 GLU A N 1
ATOM 723 C CA . GLU A 1 90 ? -4.098 -20.817 4.080 1.00 70.81 90 GLU A CA 1
ATOM 724 C C . GLU A 1 90 ? -2.901 -21.752 4.316 1.00 70.81 90 GLU A C 1
ATOM 726 O O . GLU A 1 90 ? -3.007 -22.702 5.093 1.00 70.81 90 GLU A O 1
ATOM 731 N N . ASP A 1 91 ? -1.731 -21.407 3.776 1.00 75.19 91 ASP A N 1
ATOM 732 C CA . ASP A 1 91 ? -0.493 -22.180 3.943 1.00 75.19 91 ASP A CA 1
ATOM 733 C C . ASP A 1 91 ? 0.038 -22.175 5.380 1.00 75.19 91 ASP A C 1
ATOM 735 O O . ASP A 1 91 ? 0.686 -23.124 5.824 1.00 75.19 91 ASP A O 1
ATOM 739 N N . VAL A 1 92 ? -0.185 -21.087 6.121 1.00 74.62 92 VAL A N 1
ATOM 740 C CA . VAL A 1 92 ? 0.258 -20.959 7.517 1.00 74.62 92 VAL A CA 1
ATOM 741 C C . VAL A 1 92 ? -0.702 -21.677 8.457 1.00 74.62 92 VAL A C 1
ATOM 743 O O . VAL A 1 92 ? -0.269 -22.287 9.433 1.00 74.62 92 VAL A O 1
ATOM 746 N N . LEU A 1 93 ? -1.992 -21.652 8.139 1.00 70.44 93 LEU A N 1
ATOM 747 C CA . LEU A 1 93 ? -3.056 -22.224 8.956 1.00 70.44 93 LEU A CA 1
ATOM 748 C C . LEU A 1 93 ? -3.216 -23.739 8.765 1.00 70.44 93 LEU A C 1
ATOM 750 O O . LEU A 1 93 ? -3.744 -24.410 9.649 1.00 70.44 93 LEU A O 1
ATOM 754 N N . GLN A 1 94 ? -2.715 -24.288 7.655 1.00 74.38 94 GLN A N 1
ATOM 755 C CA . GLN A 1 94 ? -2.622 -25.733 7.416 1.00 74.38 94 GLN A CA 1
ATOM 756 C C . GLN A 1 94 ? -1.390 -26.390 8.062 1.00 74.38 94 GLN A C 1
ATOM 758 O O . GLN A 1 94 ? -1.240 -27.611 7.996 1.00 74.38 94 GLN A O 1
ATOM 763 N N . ARG A 1 95 ? -0.501 -25.620 8.704 1.00 78.69 95 ARG A N 1
ATOM 764 C CA . ARG A 1 95 ? 0.685 -26.178 9.368 1.00 78.69 95 ARG A CA 1
ATOM 765 C C . ARG A 1 95 ? 0.297 -27.041 10.570 1.00 78.69 95 ARG A C 1
ATOM 767 O O . ARG A 1 95 ? -0.662 -26.769 11.298 1.00 78.69 95 ARG A O 1
ATOM 774 N N . GLU A 1 96 ? 1.103 -28.070 10.823 1.00 74.56 96 GLU A N 1
ATOM 775 C CA . GLU A 1 96 ? 0.947 -28.916 12.014 1.00 74.56 96 GLU A CA 1
ATOM 776 C C . GLU A 1 96 ? 1.219 -28.145 13.315 1.00 74.56 96 GLU A C 1
ATOM 778 O O . GLU A 1 96 ? 0.620 -28.456 14.344 1.00 74.56 96 GLU A O 1
ATOM 783 N N . SER A 1 97 ? 2.049 -27.099 13.253 1.00 81.44 97 SER A N 1
ATOM 784 C CA . SER A 1 97 ? 2.399 -26.236 14.384 1.00 81.44 97 SER A CA 1
ATOM 785 C C . SER A 1 97 ? 2.179 -24.758 14.052 1.00 81.44 97 SER A C 1
ATOM 787 O O . SER A 1 97 ? 2.471 -24.299 12.944 1.00 81.44 97 SER A O 1
ATOM 789 N N . PHE A 1 98 ? 1.706 -24.019 15.051 1.00 83.94 98 PHE A N 1
ATOM 790 C CA . PHE A 1 98 ? 1.529 -22.570 15.094 1.00 83.94 98 PHE A CA 1
ATOM 791 C C . PHE A 1 98 ? 2.630 -21.869 15.904 1.00 83.94 98 PHE A C 1
ATOM 793 O O . PHE A 1 98 ? 2.478 -20.710 16.292 1.00 83.94 98 PHE A O 1
ATOM 800 N N . ARG A 1 99 ? 3.769 -22.531 16.140 1.00 85.31 99 ARG A N 1
ATOM 801 C CA . ARG A 1 99 ? 4.877 -21.977 16.923 1.00 85.31 99 ARG A CA 1
ATOM 802 C C . ARG A 1 99 ? 5.306 -20.596 16.419 1.00 85.31 99 ARG A C 1
ATOM 804 O O . ARG A 1 99 ? 5.676 -20.425 15.258 1.00 85.31 99 ARG A O 1
ATOM 811 N N . GLY A 1 100 ? 5.332 -19.625 17.332 1.00 85.94 100 GLY A N 1
ATOM 812 C CA . GLY A 1 100 ? 5.699 -18.236 17.034 1.00 85.94 100 GLY A CA 1
ATOM 813 C C . GLY A 1 100 ? 4.547 -17.380 16.500 1.00 85.94 100 GLY A C 1
ATOM 814 O O . GLY A 1 100 ? 4.766 -16.213 16.173 1.00 85.94 100 GLY A O 1
ATOM 815 N N . LEU A 1 101 ? 3.336 -17.933 16.425 1.00 88.31 101 LEU A N 1
ATOM 816 C CA . LEU A 1 101 ? 2.107 -17.193 16.172 1.00 88.31 101 LEU A CA 1
ATOM 817 C C . LEU A 1 101 ? 1.390 -16.896 17.491 1.00 88.31 101 LEU A C 1
ATOM 819 O O . LEU A 1 101 ? 1.560 -17.590 18.491 1.00 88.31 101 LEU A O 1
ATOM 823 N N . TYR A 1 102 ? 0.572 -15.854 17.478 1.00 89.94 102 TYR A N 1
ATOM 824 C CA . TYR A 1 102 ? -0.236 -15.456 18.621 1.00 89.94 102 TYR A CA 1
ATOM 825 C C . TYR A 1 102 ? -1.620 -15.019 18.150 1.00 89.94 102 TYR A C 1
ATOM 827 O O . TYR A 1 102 ? -1.768 -14.467 17.056 1.00 89.94 102 TYR A O 1
ATOM 835 N N . CYS A 1 103 ? -2.618 -15.276 18.986 1.00 88.44 103 CYS A N 1
ATOM 836 C CA . CYS A 1 103 ? -3.952 -14.713 18.839 1.00 88.44 103 CYS A CA 1
ATOM 837 C C . CYS A 1 103 ? -4.024 -13.411 19.633 1.00 88.44 103 CYS A C 1
ATOM 839 O O . CYS A 1 103 ? -3.408 -13.294 20.696 1.00 88.44 103 CYS A O 1
ATOM 841 N N . MET A 1 104 ? -4.753 -12.441 19.094 1.00 89.62 104 MET A N 1
ATOM 842 C CA . MET A 1 104 ? -5.042 -11.176 19.757 1.00 89.62 104 MET A CA 1
ATOM 843 C C . MET A 1 104 ? -6.541 -10.954 19.754 1.00 89.62 104 MET A C 1
ATOM 845 O O . MET A 1 104 ? -7.178 -11.162 18.721 1.00 89.62 104 MET A O 1
ATOM 849 N N . GLU A 1 105 ? -7.071 -10.472 20.866 1.00 88.75 105 GLU A N 1
ATOM 850 C CA . GLU A 1 105 ? -8.477 -10.099 20.975 1.00 88.75 105 GLU A CA 1
ATOM 851 C C . GLU A 1 105 ? -8.608 -8.912 21.927 1.00 88.75 105 GLU A C 1
ATOM 853 O O . GLU A 1 105 ? -7.806 -8.715 22.845 1.00 88.75 105 GLU A O 1
ATOM 858 N N . GLN A 1 106 ? -9.628 -8.105 21.667 1.00 90.00 106 GLN A N 1
ATOM 859 C CA . GLN A 1 106 ? -10.064 -7.022 22.530 1.00 90.00 106 GLN A CA 1
ATOM 860 C C . GLN A 1 106 ? -11.519 -7.296 22.875 1.00 90.00 106 GLN A C 1
ATOM 862 O O . GLN A 1 106 ? -12.371 -7.321 21.986 1.00 90.00 106 GLN A O 1
ATOM 867 N N . ILE A 1 107 ? -11.790 -7.517 24.160 1.00 87.06 107 ILE A N 1
ATOM 868 C CA . ILE A 1 107 ? -13.112 -7.902 24.649 1.00 87.06 107 ILE A CA 1
ATOM 869 C C . ILE A 1 107 ? -13.660 -6.788 25.535 1.00 87.06 107 ILE A C 1
ATOM 871 O O . ILE A 1 107 ? -12.975 -6.272 26.420 1.00 87.06 107 ILE A O 1
ATOM 875 N N . VAL A 1 108 ? -14.927 -6.449 25.313 1.00 88.75 108 VAL A N 1
ATOM 876 C CA . VAL A 1 108 ? -15.722 -5.621 26.220 1.00 88.75 108 VAL A CA 1
ATOM 877 C C . VAL A 1 108 ? -16.723 -6.550 26.898 1.00 88.75 108 VAL A C 1
ATOM 879 O O . VAL A 1 108 ? -17.616 -7.076 26.239 1.00 88.75 108 VAL A O 1
ATOM 882 N N . ALA A 1 109 ? -16.534 -6.807 28.193 1.00 87.00 109 ALA A N 1
ATOM 883 C CA . ALA A 1 109 ? -17.416 -7.687 28.959 1.00 87.00 109 ALA A CA 1
ATOM 884 C C . ALA A 1 109 ? -18.815 -7.070 29.147 1.00 87.00 109 ALA A C 1
ATOM 886 O O . ALA A 1 109 ? -18.960 -5.848 29.160 1.00 87.00 109 ALA A O 1
ATOM 887 N N . GLU A 1 110 ? -19.841 -7.908 29.325 1.00 85.75 110 GLU A N 1
ATOM 888 C CA . GLU A 1 110 ? -21.242 -7.470 29.477 1.00 85.75 110 GLU A CA 1
ATOM 889 C C . GLU A 1 110 ? -21.468 -6.561 30.697 1.00 85.75 110 GLU A C 1
ATOM 891 O O . GLU A 1 110 ? -22.334 -5.690 30.674 1.00 85.75 110 GLU A O 1
ATOM 896 N N . ASP A 1 111 ? -20.680 -6.744 31.755 1.00 86.94 111 ASP A N 1
ATOM 897 C CA . ASP A 1 111 ? -20.716 -5.981 33.003 1.00 86.94 111 ASP A CA 1
ATOM 898 C C . ASP A 1 111 ? -19.611 -4.916 33.091 1.00 86.94 111 ASP A C 1
ATOM 900 O O . ASP A 1 111 ? -19.417 -4.298 34.143 1.00 86.94 111 ASP A O 1
ATOM 904 N N . ALA A 1 112 ? -18.880 -4.682 31.997 1.00 88.50 112 ALA A N 1
ATOM 905 C CA . ALA A 1 112 ? -17.814 -3.697 31.972 1.00 88.50 112 ALA A CA 1
ATOM 906 C C . ALA A 1 112 ? -18.370 -2.285 32.205 1.00 88.50 112 ALA A C 1
ATOM 908 O O . ALA A 1 112 ? -19.292 -1.825 31.528 1.00 88.50 112 ALA A O 1
ATOM 909 N N . GLU A 1 113 ? -17.749 -1.550 33.128 1.00 91.00 113 GLU A N 1
ATOM 910 C CA . GLU A 1 113 ? -18.007 -0.121 33.257 1.00 91.00 113 GLU A CA 1
ATOM 911 C C . GLU A 1 113 ? -17.415 0.595 32.038 1.00 91.00 113 GLU A C 1
ATOM 913 O O . GLU A 1 113 ? -16.199 0.572 31.818 1.00 91.00 113 GLU A O 1
ATOM 918 N N . VAL A 1 114 ? -18.274 1.225 31.236 1.00 91.62 114 VAL A N 1
ATOM 919 C CA . VAL A 1 114 ? -17.886 1.891 29.989 1.00 91.62 114 VAL A CA 1
ATOM 920 C C . VAL A 1 114 ? -18.522 3.269 29.858 1.00 91.62 114 VAL A C 1
ATOM 922 O O . VAL A 1 114 ? -19.602 3.545 30.378 1.00 91.62 114 VAL A O 1
ATOM 925 N N . CYS A 1 115 ? -17.868 4.135 29.092 1.00 90.69 115 CYS A N 1
ATOM 926 C CA . CYS A 1 115 ? -18.407 5.408 28.648 1.00 90.69 115 CYS A CA 1
ATOM 927 C C . CYS A 1 115 ? -18.527 5.390 27.125 1.00 90.69 115 CYS A C 1
ATOM 929 O O . CYS A 1 115 ? -17.535 5.207 26.417 1.00 90.69 115 CYS A O 1
ATOM 931 N N . VAL A 1 116 ? -19.747 5.586 26.624 1.00 89.81 116 VAL A N 1
ATOM 932 C CA . VAL A 1 116 ? -20.032 5.637 25.187 1.00 89.81 116 VAL A CA 1
ATOM 933 C C . VAL A 1 116 ? -20.352 7.067 24.787 1.00 89.81 116 VAL A C 1
ATOM 935 O O . VAL A 1 116 ? -21.180 7.730 25.411 1.00 89.81 116 VAL A O 1
ATOM 938 N N . ILE A 1 117 ? -19.688 7.543 23.740 1.00 88.25 117 ILE A N 1
ATOM 939 C CA . ILE A 1 117 ? -19.875 8.881 23.180 1.00 88.25 117 ILE A CA 1
ATOM 940 C C . ILE A 1 117 ? -20.404 8.710 21.762 1.00 88.25 117 ILE A C 1
ATOM 942 O O . ILE A 1 117 ? -19.794 8.021 20.952 1.00 88.25 117 ILE A O 1
ATOM 946 N N . GLY A 1 118 ? -21.538 9.332 21.454 1.00 87.75 118 GLY A N 1
ATOM 947 C CA . GLY A 1 118 ? -22.133 9.272 20.124 1.00 87.75 118 GLY A CA 1
ATOM 948 C C . GLY A 1 118 ? -23.337 10.192 19.989 1.00 87.75 118 GLY A C 1
ATOM 949 O O . GLY A 1 118 ? -23.718 10.891 20.932 1.00 87.75 118 GLY A O 1
ATOM 950 N N . THR A 1 119 ? -23.950 10.177 18.810 1.00 87.94 119 THR A N 1
ATOM 951 C CA . THR A 1 119 ? -25.132 10.992 18.516 1.00 87.94 119 THR A CA 1
ATOM 952 C C . THR A 1 119 ? -26.394 10.220 18.881 1.00 87.94 119 THR A C 1
ATOM 954 O O . THR A 1 119 ? -26.589 9.093 18.434 1.00 87.94 119 THR A O 1
ATOM 957 N N . TYR A 1 120 ? -27.278 10.810 19.688 1.00 89.06 120 TYR A N 1
ATOM 958 C CA . TYR A 1 120 ? -28.553 10.179 20.034 1.00 89.06 120 TYR A CA 1
ATOM 959 C C . TYR A 1 120 ? -29.603 10.405 18.940 1.00 89.06 120 TYR A C 1
ATOM 961 O O . TYR A 1 120 ? -29.934 11.544 18.609 1.00 89.06 120 TYR A O 1
ATOM 969 N N . SER A 1 121 ? -30.183 9.322 18.419 1.00 87.62 121 SER A N 1
ATOM 970 C CA . SER A 1 121 ? -31.305 9.378 17.481 1.00 87.62 121 SER A CA 1
ATOM 971 C C . SER A 1 121 ? -32.622 9.104 18.199 1.00 87.62 121 SER A C 1
ATOM 973 O O . SER A 1 121 ? -32.894 7.978 18.616 1.00 87.62 121 SER A O 1
ATOM 975 N N . ALA A 1 122 ? -33.493 10.113 18.280 1.00 88.31 122 ALA A N 1
ATOM 976 C CA . ALA A 1 122 ? -34.834 9.948 18.846 1.00 88.31 122 ALA A CA 1
ATOM 977 C C . ALA A 1 122 ? -35.700 8.960 18.040 1.00 88.31 122 ALA A C 1
ATOM 979 O O . ALA A 1 122 ? -36.507 8.237 18.619 1.00 88.31 122 ALA A O 1
ATOM 980 N N . GLN A 1 123 ? -35.504 8.892 16.716 1.00 87.56 123 GLN A N 1
ATOM 981 C CA . GLN A 1 123 ? -36.237 7.980 15.834 1.00 87.56 123 GLN A CA 1
ATOM 982 C C . GLN A 1 123 ? -35.874 6.515 16.103 1.00 87.56 123 GLN A C 1
ATOM 984 O O . GLN A 1 123 ? -36.761 5.667 16.164 1.00 87.56 123 GLN A O 1
ATOM 989 N N . LYS A 1 124 ? -34.580 6.220 16.287 1.00 83.31 124 LYS A N 1
ATOM 990 C CA . LYS A 1 124 ? -34.090 4.858 16.559 1.00 83.31 124 LYS A CA 1
ATOM 991 C C . LYS A 1 124 ? -34.016 4.524 18.056 1.00 83.31 124 LYS A C 1
ATOM 993 O O . LYS A 1 124 ? -33.801 3.371 18.415 1.00 83.31 124 LYS A O 1
ATOM 998 N N . ARG A 1 125 ? -34.245 5.517 18.927 1.00 86.81 125 ARG A N 1
ATOM 999 C CA . ARG A 1 125 ? -34.201 5.424 20.398 1.00 86.81 125 ARG A CA 1
ATOM 1000 C C . ARG A 1 125 ? -32.874 4.857 20.921 1.00 86.81 125 ARG A C 1
ATOM 1002 O O . ARG A 1 125 ? -32.867 4.023 21.824 1.00 86.81 125 ARG A O 1
ATOM 1009 N N . GLY A 1 126 ? -31.763 5.318 20.355 1.00 88.25 126 GLY A N 1
ATOM 1010 C CA . GLY A 1 126 ? -30.425 4.837 20.688 1.00 88.25 126 GLY A CA 1
ATOM 1011 C C . GLY A 1 126 ? -29.320 5.755 20.175 1.00 88.25 126 GLY A C 1
ATOM 1012 O O . GLY A 1 126 ? -29.581 6.696 19.420 1.00 88.25 126 GLY A O 1
ATOM 1013 N N . LEU A 1 127 ? -28.091 5.478 20.602 1.00 89.31 127 LEU A N 1
ATOM 1014 C CA . LEU A 1 127 ? -26.888 6.100 20.054 1.00 89.31 127 LEU A CA 1
ATOM 1015 C C . LEU A 1 127 ? -26.605 5.515 18.674 1.00 89.31 127 LEU A C 1
ATOM 1017 O O . LEU A 1 127 ? -26.688 4.305 18.507 1.00 89.31 127 LEU A O 1
ATOM 1021 N N . VAL A 1 128 ? -26.288 6.363 17.702 1.00 86.50 128 VAL A N 1
ATOM 1022 C CA . VAL A 1 128 ? -26.017 5.963 16.316 1.00 86.50 128 VAL A CA 1
ATOM 1023 C C . VAL A 1 128 ? -24.618 6.384 15.884 1.00 86.50 128 VAL A C 1
ATOM 1025 O O . VAL A 1 128 ? -24.068 7.361 16.404 1.00 86.50 128 VAL A O 1
ATOM 1028 N N . GLN A 1 129 ? -24.063 5.683 14.893 1.00 83.25 129 GLN A N 1
ATOM 1029 C CA . GLN A 1 129 ? -22.853 6.135 14.214 1.00 83.25 129 GLN A CA 1
ATOM 1030 C C . GLN A 1 129 ? -23.129 7.429 13.436 1.00 83.25 129 GLN A C 1
ATOM 1032 O O . GLN A 1 129 ? -23.927 7.451 12.499 1.00 83.25 129 GLN A O 1
ATOM 1037 N N . ASP A 1 130 ? -22.414 8.497 13.783 1.00 81.88 130 ASP A N 1
ATOM 1038 C CA . ASP A 1 130 ? -22.380 9.735 13.006 1.00 81.88 130 ASP A CA 1
ATOM 1039 C C . ASP A 1 130 ? -20.928 10.164 12.777 1.00 81.88 130 ASP A C 1
ATOM 1041 O O . ASP A 1 130 ? -20.239 10.670 13.665 1.00 81.88 130 ASP A O 1
ATOM 1045 N N . LEU A 1 131 ? -20.443 9.933 11.557 1.00 76.38 131 LEU A N 1
ATOM 1046 C CA . LEU A 1 131 ? -19.067 10.250 11.171 1.00 76.38 131 LEU A CA 1
ATOM 1047 C C . LEU A 1 131 ? -18.803 11.763 11.119 1.00 76.38 131 LEU A C 1
ATOM 1049 O O . LEU A 1 131 ? -17.644 12.170 11.173 1.00 76.38 131 LEU A O 1
ATOM 1053 N N . SER A 1 132 ? -19.843 12.602 11.039 1.00 74.62 132 SER A N 1
ATOM 1054 C CA . SER A 1 132 ? -19.688 14.061 11.019 1.00 74.62 132 SER A CA 1
ATOM 1055 C C . SER A 1 132 ? -19.366 14.642 12.400 1.00 74.62 132 SER A C 1
ATOM 1057 O O . SER A 1 132 ? -18.713 15.681 12.493 1.00 74.62 132 SER A O 1
ATOM 1059 N N . THR A 1 133 ? -19.750 13.947 13.475 1.00 72.81 133 THR A N 1
ATOM 1060 C CA . THR A 1 133 ? -19.544 14.367 14.871 1.00 72.81 133 THR A CA 1
ATOM 1061 C C . THR A 1 133 ? -18.413 13.613 15.573 1.00 72.81 133 THR A C 1
ATOM 1063 O O . THR A 1 133 ? -18.295 13.682 16.794 1.00 72.81 133 THR A O 1
ATOM 1066 N N . GLY A 1 134 ? -17.563 12.903 14.822 1.00 71.75 134 GLY A N 1
ATOM 1067 C CA . GLY A 1 134 ? -16.436 12.139 15.373 1.00 71.75 134 GLY A CA 1
ATOM 1068 C C . GLY A 1 134 ? -16.719 10.656 15.638 1.00 71.75 134 GLY A C 1
ATOM 1069 O O . GLY A 1 134 ? -15.860 9.976 16.203 1.00 71.75 134 GLY A O 1
ATOM 1070 N N . GLY A 1 135 ? -17.870 10.148 15.189 1.00 82.94 135 GLY A N 1
ATOM 1071 C CA . GLY A 1 135 ? -18.239 8.737 15.273 1.00 82.94 135 GLY A CA 1
ATOM 1072 C C . GLY A 1 135 ? -18.727 8.300 16.653 1.00 82.94 135 GLY A C 1
ATOM 1073 O O . GLY A 1 135 ? -18.688 9.051 17.626 1.00 82.94 135 GLY A O 1
ATOM 1074 N N . LEU A 1 136 ? -19.198 7.057 16.719 1.00 86.44 136 LEU A N 1
ATOM 1075 C CA . LEU A 1 136 ? -19.484 6.379 17.976 1.00 86.44 136 LEU A CA 1
ATOM 1076 C C . LEU A 1 136 ? -18.164 5.893 18.584 1.00 86.44 136 LEU A C 1
ATOM 1078 O O . LEU A 1 136 ? -17.354 5.262 17.903 1.00 86.44 136 LEU A O 1
ATOM 1082 N N . GLN A 1 137 ? -17.946 6.188 19.858 1.00 87.56 137 GLN A N 1
ATOM 1083 C CA . GLN A 1 137 ? -16.735 5.824 20.588 1.00 87.56 137 GLN A CA 1
ATOM 1084 C C . GLN A 1 137 ? -17.106 5.095 21.870 1.00 87.56 137 GLN A C 1
ATOM 1086 O O . GLN A 1 137 ? -18.072 5.462 22.538 1.00 87.56 137 GLN A O 1
ATOM 1091 N N . ILE A 1 138 ? -16.302 4.100 22.232 1.00 88.62 138 ILE A N 1
ATOM 1092 C CA . ILE A 1 138 ? -16.403 3.377 23.495 1.00 88.62 138 ILE A CA 1
ATOM 1093 C C . ILE A 1 138 ? -15.092 3.529 24.261 1.00 88.62 138 ILE A C 1
ATOM 1095 O O . ILE A 1 138 ? -14.006 3.455 23.686 1.00 88.62 138 ILE A O 1
ATOM 1099 N N . LEU A 1 139 ? -15.201 3.805 25.556 1.00 90.00 139 LEU A N 1
ATOM 1100 C CA . LEU A 1 139 ? -14.085 4.084 26.448 1.00 90.00 139 LEU A CA 1
ATOM 1101 C C . LEU A 1 139 ? -14.231 3.247 27.722 1.00 90.00 139 LEU A C 1
ATOM 1103 O O . LEU A 1 139 ? -15.348 3.138 28.231 1.00 90.00 139 LEU A O 1
ATOM 1107 N N . PRO A 1 140 ? -13.138 2.700 28.276 1.00 89.81 140 PRO A N 1
ATOM 1108 C CA . PRO A 1 140 ? -13.193 1.994 29.547 1.00 89.81 140 PRO A CA 1
ATOM 1109 C C . PRO A 1 140 ? -13.406 2.965 30.719 1.00 89.81 140 PRO A C 1
ATOM 1111 O O . PRO A 1 140 ? -12.801 4.043 30.781 1.00 89.81 140 PRO A O 1
ATOM 1114 N N . GLY A 1 141 ? -14.225 2.536 31.677 1.00 89.31 141 GLY A N 1
ATOM 1115 C CA . GLY A 1 141 ? -14.541 3.239 32.917 1.00 89.31 141 GLY A CA 1
ATOM 1116 C C . GLY A 1 141 ? -15.602 4.333 32.778 1.00 89.31 141 GLY A C 1
ATOM 1117 O O . GLY A 1 141 ? -16.095 4.644 31.694 1.00 89.31 141 GLY A O 1
ATOM 1118 N N . GLY A 1 142 ? -15.939 4.947 33.913 1.00 86.88 142 GLY A N 1
ATOM 1119 C CA . GLY A 1 142 ? -16.899 6.045 33.977 1.00 86.88 142 GLY A CA 1
ATOM 1120 C C . GLY A 1 142 ? -16.416 7.361 33.345 1.00 86.88 142 GLY A C 1
ATOM 1121 O O . GLY A 1 142 ? -15.294 7.505 32.851 1.00 86.88 142 GLY A O 1
ATOM 1122 N N . SER A 1 143 ? -17.269 8.385 33.418 1.00 82.88 143 SER A N 1
ATOM 1123 C CA . SER A 1 143 ? -17.072 9.691 32.761 1.00 82.88 143 SER A CA 1
ATOM 1124 C C . SER A 1 143 ? -15.748 10.394 33.106 1.00 82.88 143 SER A C 1
ATOM 1126 O O . SER A 1 143 ? -15.139 11.039 32.249 1.00 82.88 143 SER A O 1
ATOM 1128 N N . ALA A 1 144 ? -15.256 10.246 34.338 1.00 84.44 144 ALA A N 1
ATOM 1129 C CA . ALA A 1 144 ? -13.972 10.805 34.760 1.00 84.44 144 ALA A CA 1
ATOM 1130 C C . ALA A 1 144 ? -12.768 10.122 34.080 1.00 84.44 144 ALA A C 1
ATOM 1132 O O . ALA A 1 144 ? -11.842 10.811 33.639 1.00 84.44 144 ALA A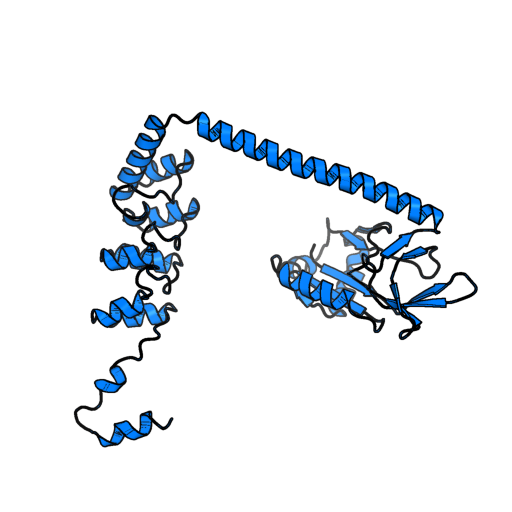 O 1
ATOM 1133 N N . ALA A 1 145 ? -12.789 8.790 33.960 1.00 84.62 145 ALA A N 1
ATOM 1134 C CA . ALA A 1 145 ? -11.738 8.026 33.286 1.00 84.62 145 ALA A CA 1
ATOM 1135 C C . ALA A 1 145 ? -11.740 8.312 31.777 1.00 84.62 145 ALA A C 1
ATOM 1137 O O . ALA A 1 145 ? -10.689 8.586 31.193 1.00 84.62 145 ALA A O 1
ATOM 1138 N N . ALA A 1 146 ? -12.929 8.370 31.173 1.00 84.62 146 ALA A N 1
ATOM 1139 C CA . ALA A 1 146 ? -13.118 8.755 29.779 1.00 84.62 146 ALA A CA 1
ATOM 1140 C C . ALA A 1 146 ? -12.503 10.131 29.460 1.00 84.62 146 ALA A C 1
ATOM 1142 O O . ALA A 1 146 ? -11.741 10.270 28.499 1.00 84.62 146 ALA A O 1
ATOM 1143 N N . LEU A 1 147 ? -12.757 11.142 30.301 1.00 84.12 147 LEU A N 1
ATOM 1144 C CA . LEU A 1 147 ? -12.214 12.490 30.109 1.00 84.12 147 LEU A CA 1
ATOM 1145 C C . LEU A 1 147 ? -10.678 12.516 30.165 1.00 84.12 147 LEU A C 1
ATOM 1147 O O . LEU A 1 147 ? -10.035 13.216 29.377 1.00 84.12 147 LEU A O 1
ATOM 1151 N N . HIS A 1 148 ? -10.082 11.758 31.087 1.00 83.38 148 HIS A N 1
ATOM 1152 C CA . HIS A 1 148 ? -8.630 11.635 31.190 1.00 83.38 148 HIS A CA 1
ATOM 1153 C C . HIS A 1 148 ? -8.030 10.989 29.929 1.00 83.38 148 HIS A C 1
ATOM 1155 O O . HIS A 1 148 ? -7.083 11.524 29.346 1.00 83.38 148 HIS A O 1
ATOM 1161 N N . SER A 1 149 ? -8.631 9.893 29.463 1.00 79.31 149 SER A N 1
ATOM 1162 C CA . SER A 1 149 ? -8.211 9.163 28.261 1.00 79.31 149 SER A CA 1
ATOM 1163 C C . SER A 1 149 ? -8.296 10.005 26.985 1.00 79.31 149 SER A C 1
ATOM 1165 O O . SER A 1 149 ? -7.414 9.918 26.127 1.00 79.31 149 SER A O 1
ATOM 1167 N N . LEU A 1 150 ? -9.318 10.859 26.862 1.00 81.12 150 LEU A N 1
ATOM 1168 C CA . LEU A 1 150 ? -9.460 11.785 25.733 1.00 81.12 150 LEU A CA 1
ATOM 1169 C C . LEU A 1 150 ? -8.396 12.891 25.746 1.00 81.12 150 LEU A C 1
ATOM 1171 O O . LEU A 1 150 ? -7.811 13.198 24.706 1.00 81.12 150 LEU A O 1
ATOM 1175 N N . ARG A 1 151 ? -8.088 13.464 26.919 1.00 82.44 151 ARG A N 1
ATOM 1176 C CA . ARG A 1 151 ? -7.023 14.476 27.052 1.00 82.44 151 ARG A CA 1
ATOM 1177 C C . ARG A 1 151 ? -5.653 13.915 26.688 1.00 82.44 151 ARG A C 1
ATOM 1179 O O . ARG A 1 151 ? -4.919 14.555 25.937 1.00 82.44 151 ARG A O 1
ATOM 1186 N N . ALA A 1 152 ? -5.323 12.727 27.192 1.00 79.19 152 ALA A N 1
ATOM 1187 C CA . ALA A 1 152 ? -4.053 12.072 26.895 1.00 79.19 152 ALA A CA 1
ATOM 1188 C C . ALA A 1 152 ? -3.884 11.820 25.386 1.00 79.19 152 ALA A C 1
ATOM 1190 O O . ALA A 1 152 ? -2.828 12.119 24.829 1.00 79.19 152 ALA A O 1
ATOM 1191 N N . ARG A 1 153 ? -4.947 11.365 24.706 1.00 77.25 153 ARG A N 1
ATOM 1192 C CA . ARG A 1 153 ? -4.950 11.167 23.247 1.00 77.25 153 ARG A CA 1
ATOM 1193 C C . ARG A 1 153 ? -4.736 12.458 22.467 1.00 77.25 153 ARG A C 1
ATOM 1195 O O . ARG A 1 153 ? -3.908 12.478 21.562 1.00 77.25 153 ARG A O 1
ATOM 1202 N N . GLY A 1 154 ? -5.418 13.542 22.837 1.00 79.06 154 GLY A N 1
ATOM 1203 C CA . GLY A 1 154 ? -5.240 14.842 22.181 1.00 79.06 154 GLY A CA 1
ATOM 1204 C C . GLY A 1 154 ? -3.788 15.332 22.217 1.00 79.06 154 GLY A C 1
ATOM 1205 O O . GLY A 1 154 ? -3.254 15.773 21.199 1.00 79.06 154 GLY A O 1
ATOM 1206 N N . VAL A 1 155 ? -3.117 15.184 23.364 1.00 79.31 155 VAL A N 1
ATOM 1207 C CA . VAL A 1 155 ? -1.691 15.525 23.512 1.00 79.31 155 VAL A CA 1
ATOM 1208 C C . VAL A 1 155 ? -0.814 14.626 22.639 1.00 79.31 155 VAL A C 1
ATOM 1210 O O . VAL A 1 155 ? 0.090 15.116 21.963 1.00 79.31 155 VAL A O 1
ATOM 1213 N N . TRP A 1 156 ? -1.091 13.322 22.616 1.00 74.94 156 TRP A N 1
ATOM 1214 C CA . TRP A 1 156 ? -0.304 12.366 21.841 1.00 74.94 156 TRP A CA 1
ATOM 1215 C C . TRP A 1 156 ? -0.417 12.609 20.330 1.00 74.94 156 TRP A C 1
ATOM 1217 O O . TRP A 1 156 ? 0.602 12.661 19.645 1.00 74.94 156 TRP A O 1
ATOM 1227 N N . TYR A 1 157 ? -1.627 12.849 19.810 1.00 80.56 157 TYR A N 1
ATOM 1228 C CA . TYR A 1 157 ? -1.829 13.191 18.397 1.00 80.56 157 TYR A CA 1
ATOM 1229 C C . TYR A 1 157 ? -1.125 14.492 18.006 1.00 80.56 157 TYR A C 1
ATOM 1231 O O . TYR A 1 157 ? -0.523 14.565 16.935 1.00 80.56 157 TYR A O 1
ATOM 1239 N N . PHE A 1 158 ? -1.137 15.497 18.885 1.00 83.69 158 PHE A N 1
ATOM 1240 C CA . PHE A 1 158 ? -0.399 16.738 18.664 1.00 83.69 158 PHE A CA 1
ATOM 1241 C C . PHE A 1 158 ? 1.113 16.486 18.545 1.00 83.69 158 PHE A C 1
ATOM 1243 O O . PHE A 1 158 ? 1.729 16.902 17.562 1.00 83.69 158 PHE A O 1
ATOM 1250 N N . ILE A 1 159 ? 1.702 15.734 19.482 1.00 82.12 159 ILE A N 1
ATOM 1251 C CA . ILE A 1 159 ? 3.132 15.381 19.452 1.00 82.12 159 ILE A CA 1
ATOM 1252 C C . ILE A 1 159 ? 3.472 14.573 18.193 1.00 82.12 159 ILE A C 1
ATOM 1254 O O . ILE A 1 159 ? 4.438 14.889 17.497 1.00 82.12 159 ILE A O 1
ATOM 1258 N N . PHE A 1 160 ? 2.671 13.556 17.870 1.00 78.00 160 PHE A N 1
ATOM 1259 C CA . PHE A 1 160 ? 2.906 12.701 16.708 1.00 78.00 160 PHE A CA 1
ATOM 1260 C C . PHE A 1 160 ? 2.836 13.488 15.393 1.00 78.00 160 PHE A C 1
ATOM 1262 O O . PHE A 1 160 ? 3.702 13.329 14.533 1.00 78.00 160 PHE A O 1
ATOM 1269 N N . SER A 1 161 ? 1.862 14.396 15.260 1.00 79.31 161 SER A N 1
ATOM 1270 C CA . SER A 1 161 ? 1.738 15.262 14.081 1.00 79.31 161 SER A CA 1
ATOM 1271 C C . SER A 1 161 ? 2.966 16.159 13.880 1.00 79.31 161 SER A C 1
ATOM 1273 O O . SER A 1 161 ? 3.483 16.251 12.766 1.00 79.31 161 SER A O 1
ATOM 1275 N N . LEU A 1 162 ? 3.499 16.745 14.959 1.00 85.94 162 LEU A N 1
ATOM 1276 C CA . LEU A 1 162 ? 4.725 17.546 14.927 1.00 85.94 162 LEU A CA 1
ATOM 1277 C C . LEU A 1 162 ? 5.937 16.716 14.495 1.00 85.94 162 LEU A C 1
ATOM 1279 O O . LEU A 1 162 ? 6.743 17.172 13.684 1.00 85.94 162 LEU A O 1
ATOM 1283 N N . MET A 1 163 ? 6.055 15.490 15.005 1.00 81.25 163 MET A N 1
ATOM 1284 C CA . MET A 1 163 ? 7.156 14.592 14.662 1.00 81.25 163 MET A CA 1
ATOM 1285 C C . MET A 1 163 ? 7.122 14.196 13.178 1.00 81.25 163 MET A C 1
ATOM 1287 O O . MET A 1 163 ? 8.161 14.188 12.517 1.00 81.25 163 MET A O 1
ATOM 1291 N N . PHE A 1 164 ? 5.930 13.941 12.632 1.00 79.69 164 PHE A N 1
ATOM 1292 C CA . PHE A 1 164 ? 5.738 13.620 11.217 1.00 79.69 164 PHE A CA 1
ATOM 1293 C C . PHE A 1 164 ? 6.104 14.799 10.297 1.00 79.69 164 PHE A C 1
ATOM 1295 O O . PHE A 1 164 ? 6.843 14.630 9.325 1.00 79.69 164 PHE A O 1
ATOM 1302 N N . LEU A 1 165 ? 5.665 16.014 10.647 1.00 81.69 165 LEU A N 1
ATOM 1303 C CA . LEU A 1 165 ? 6.036 17.257 9.95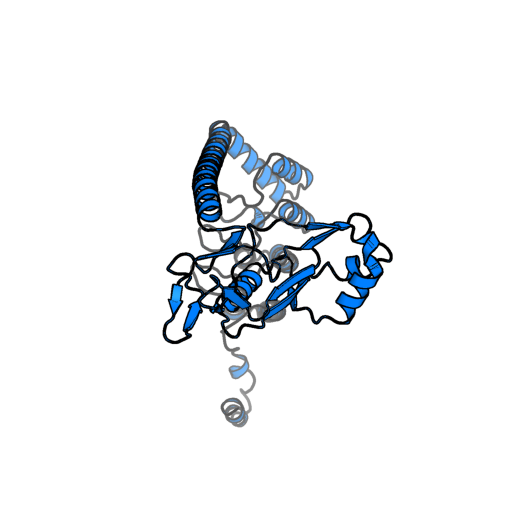6 1.00 81.69 165 LEU A CA 1
ATOM 1304 C C . LEU A 1 165 ? 7.556 17.495 9.961 1.00 81.69 165 LEU A C 1
ATOM 1306 O O . LEU A 1 165 ? 8.142 17.852 8.933 1.00 81.69 165 LEU A O 1
ATOM 1310 N N . ALA A 1 166 ? 8.210 17.268 11.104 1.00 80.25 166 ALA A N 1
ATOM 1311 C CA . ALA A 1 166 ? 9.653 17.439 11.240 1.00 80.25 166 ALA A CA 1
ATOM 1312 C C . ALA A 1 166 ? 10.437 16.423 10.394 1.00 80.25 166 ALA A C 1
ATOM 1314 O O . ALA A 1 166 ? 11.362 16.809 9.680 1.00 80.25 166 ALA A O 1
ATOM 1315 N N . ALA A 1 167 ? 10.044 15.146 10.413 1.00 75.94 167 ALA A N 1
ATOM 1316 C CA . ALA A 1 167 ? 10.703 14.098 9.636 1.00 75.94 167 ALA A CA 1
ATOM 1317 C C . ALA A 1 167 ? 10.642 14.367 8.121 1.00 75.94 167 ALA A C 1
ATOM 1319 O O . ALA A 1 167 ? 11.660 14.255 7.436 1.00 75.94 167 ALA A O 1
ATOM 1320 N N . GLY A 1 168 ? 9.484 14.797 7.604 1.00 76.44 168 GLY A N 1
ATOM 1321 C CA . GLY A 1 168 ? 9.338 15.168 6.191 1.00 76.44 168 GLY A CA 1
ATOM 1322 C C . GLY A 1 168 ? 10.221 16.355 5.785 1.00 76.44 168 GLY A C 1
ATOM 1323 O O . GLY A 1 168 ? 10.840 16.348 4.717 1.00 76.44 168 GLY A O 1
ATOM 1324 N N . SER A 1 169 ? 10.343 17.350 6.667 1.00 77.62 169 SER A N 1
ATOM 1325 C CA . SER A 1 169 ? 11.179 18.535 6.437 1.00 77.62 169 SER A CA 1
ATOM 1326 C C . SER A 1 169 ? 12.675 18.193 6.439 1.00 77.62 169 SER A C 1
ATOM 1328 O O . SER A 1 169 ? 13.416 18.633 5.562 1.00 77.62 169 SER A O 1
ATOM 1330 N N . ILE A 1 170 ? 13.116 17.355 7.383 1.00 81.44 170 ILE A N 1
ATOM 1331 C CA . ILE A 1 170 ? 14.509 16.898 7.490 1.00 81.44 170 ILE A CA 1
ATOM 1332 C C . ILE A 1 170 ? 14.887 16.014 6.294 1.00 81.44 170 ILE A C 1
ATOM 1334 O O . ILE A 1 170 ? 15.946 16.209 5.699 1.00 81.44 170 ILE A O 1
ATOM 1338 N N . GLY A 1 171 ? 14.016 15.083 5.891 1.00 76.62 171 GLY A N 1
ATOM 1339 C CA . GLY A 1 171 ? 14.246 14.254 4.705 1.00 76.62 171 GLY A CA 1
ATOM 1340 C C . GLY A 1 171 ? 14.419 15.099 3.440 1.00 76.62 171 GLY A C 1
ATOM 1341 O O . GLY A 1 171 ? 15.369 14.900 2.684 1.00 76.62 171 GLY A O 1
ATOM 1342 N N . SER A 1 172 ? 13.564 16.109 3.263 1.00 74.69 172 SER A N 1
ATOM 1343 C CA . SER A 1 172 ? 13.659 17.050 2.140 1.00 74.69 172 SER A CA 1
ATOM 1344 C C . SER A 1 172 ? 14.977 17.838 2.146 1.00 74.69 172 SER A C 1
ATOM 1346 O O . SER A 1 172 ? 15.598 17.997 1.097 1.00 74.69 172 SER A O 1
ATOM 1348 N N . TYR A 1 173 ? 15.448 18.280 3.319 1.00 82.62 173 TYR A N 1
ATOM 1349 C CA . TYR A 1 173 ? 16.736 18.970 3.468 1.00 82.62 173 TYR A CA 1
ATOM 1350 C C . TYR A 1 173 ? 17.921 18.107 3.008 1.00 82.62 173 TYR A C 1
ATOM 1352 O O . TYR A 1 173 ? 18.747 18.564 2.215 1.00 82.62 173 TYR A O 1
ATOM 1360 N N . TYR A 1 174 ? 17.986 16.845 3.440 1.00 77.00 174 TYR A N 1
ATOM 1361 C CA . TYR A 1 174 ? 19.075 15.943 3.049 1.00 77.00 174 TYR A CA 1
ATOM 1362 C C .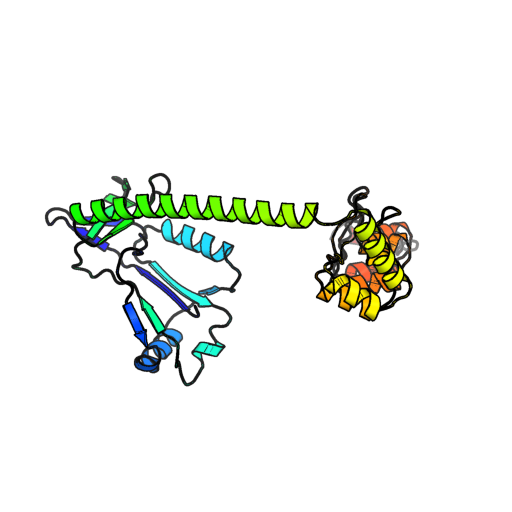 TYR A 1 174 ? 19.045 15.586 1.558 1.00 77.00 174 TYR A C 1
ATOM 1364 O O . TYR A 1 174 ? 20.099 15.525 0.925 1.00 77.00 174 TYR A O 1
ATOM 1372 N N . VAL A 1 175 ? 17.858 15.412 0.966 1.00 76.38 175 VAL A N 1
ATOM 1373 C CA . VAL A 1 175 ? 17.717 15.189 -0.485 1.00 76.38 175 VAL A CA 1
ATOM 1374 C C . VAL A 1 175 ? 18.248 16.383 -1.284 1.00 76.38 175 VAL A C 1
ATOM 1376 O O . VAL A 1 175 ? 18.939 16.194 -2.286 1.00 76.38 175 VAL A O 1
ATOM 1379 N N . LEU A 1 176 ? 17.975 17.612 -0.838 1.00 74.88 176 LEU A N 1
ATOM 1380 C CA . LEU A 1 176 ? 18.474 18.816 -1.505 1.00 74.88 176 LEU A CA 1
ATOM 1381 C C . LEU A 1 176 ? 19.991 18.979 -1.351 1.00 74.88 176 LEU A C 1
ATOM 1383 O O . LEU A 1 176 ? 20.661 19.272 -2.339 1.00 74.88 176 LEU A O 1
ATOM 1387 N N . GLN A 1 177 ? 20.554 18.689 -0.175 1.00 73.44 177 GLN A N 1
ATOM 1388 C CA . GLN A 1 177 ? 22.010 18.693 0.019 1.00 73.44 177 GLN A CA 1
ATOM 1389 C C . GLN A 1 177 ? 22.741 17.689 -0.884 1.00 73.44 177 GLN A C 1
ATOM 1391 O O . GLN A 1 177 ? 23.787 18.004 -1.455 1.00 73.44 177 GLN A O 1
ATOM 1396 N N . LEU A 1 178 ? 22.190 16.485 -1.055 1.00 68.00 178 LEU A N 1
ATOM 1397 C CA . LEU A 1 178 ? 22.763 15.479 -1.957 1.00 68.00 178 LEU A CA 1
ATOM 1398 C C . LEU A 1 178 ? 22.714 15.910 -3.429 1.00 68.00 178 LEU A C 1
ATOM 1400 O O . LEU A 1 178 ? 23.528 15.452 -4.228 1.00 68.00 178 LEU A O 1
ATOM 1404 N N . ARG A 1 179 ? 21.768 16.780 -3.801 1.00 63.91 179 ARG A N 1
ATOM 1405 C CA . ARG A 1 179 ? 21.661 17.332 -5.155 1.00 63.91 179 ARG A CA 1
ATOM 1406 C C . ARG A 1 179 ? 22.627 18.492 -5.386 1.00 63.91 179 ARG A C 1
ATOM 1408 O O . ARG A 1 179 ? 23.211 18.568 -6.458 1.00 63.91 179 ARG A O 1
ATOM 1415 N N . GLU A 1 180 ? 22.807 19.364 -4.399 1.00 62.50 180 GLU A N 1
ATOM 1416 C CA . GLU A 1 180 ? 23.684 20.542 -4.495 1.00 62.50 180 GLU A CA 1
ATOM 1417 C C . GLU A 1 180 ? 25.178 20.174 -4.491 1.00 62.50 180 GLU A C 1
ATOM 1419 O O . GLU A 1 180 ? 26.000 20.869 -5.076 1.00 62.50 180 GLU A O 1
ATOM 1424 N N . THR A 1 181 ? 25.536 19.040 -3.885 1.00 57.88 181 THR A N 1
ATOM 1425 C CA . THR A 1 181 ? 26.922 18.537 -3.829 1.00 57.88 181 THR A CA 1
ATOM 1426 C C . THR A 1 181 ? 27.387 17.810 -5.097 1.00 57.88 181 THR A C 1
ATOM 1428 O O . THR A 1 181 ? 28.557 17.435 -5.184 1.00 57.88 181 THR A O 1
ATOM 1431 N N . ARG A 1 182 ? 26.512 17.602 -6.092 1.00 62.47 182 ARG A N 1
ATOM 1432 C CA . ARG A 1 182 ? 26.884 16.992 -7.376 1.00 62.47 182 ARG A CA 1
ATOM 1433 C C . ARG A 1 182 ? 27.363 18.065 -8.350 1.00 62.47 182 ARG A C 1
ATOM 1435 O O . ARG A 1 182 ? 26.587 18.926 -8.749 1.00 62.47 182 ARG A O 1
ATOM 1442 N N . ASP A 1 183 ? 28.625 17.971 -8.759 1.00 74.00 183 ASP A N 1
ATOM 1443 C CA . ASP A 1 183 ? 29.183 18.800 -9.827 1.00 74.00 183 ASP A CA 1
ATOM 1444 C C . ASP A 1 183 ? 28.441 18.512 -11.153 1.00 74.00 183 ASP A C 1
ATOM 1446 O O . ASP A 1 183 ? 28.472 17.365 -11.621 1.00 74.00 183 ASP A O 1
ATOM 1450 N N . PRO A 1 184 ? 27.745 19.501 -11.747 1.00 69.75 184 PRO A N 1
ATOM 1451 C CA . PRO A 1 184 ? 26.932 19.294 -12.942 1.00 69.75 184 PRO A CA 1
ATOM 1452 C C . PRO A 1 184 ? 27.748 18.811 -14.148 1.00 69.75 184 PRO A C 1
ATOM 1454 O O . PRO A 1 184 ? 27.244 17.994 -14.916 1.00 69.75 184 PRO A O 1
ATOM 1457 N N . GLU A 1 185 ? 29.011 19.230 -14.281 1.00 75.06 185 GLU A N 1
ATOM 1458 C CA . GLU A 1 185 ? 29.877 18.828 -15.402 1.00 75.06 185 GLU A CA 1
ATOM 1459 C C . GLU A 1 185 ? 30.256 17.340 -15.306 1.00 75.06 185 GLU A C 1
ATOM 1461 O O . GLU A 1 185 ? 30.323 16.607 -16.297 1.00 75.06 185 GLU A O 1
ATOM 1466 N N . VAL A 1 186 ? 30.458 16.855 -14.080 1.00 76.00 186 VAL A N 1
ATOM 1467 C CA . VAL A 1 186 ? 30.769 15.447 -13.814 1.00 76.00 186 VAL A CA 1
ATOM 1468 C C . VAL A 1 186 ? 29.540 14.566 -14.051 1.00 76.00 186 VAL A C 1
ATOM 1470 O O . VAL A 1 186 ? 29.679 13.475 -14.608 1.00 76.00 186 VAL A O 1
ATOM 1473 N N . VAL A 1 187 ? 28.343 15.031 -13.671 1.00 74.44 187 VAL A N 1
ATOM 1474 C CA . VAL A 1 187 ? 27.078 14.311 -13.903 1.00 74.44 187 VAL A CA 1
ATOM 1475 C C . VAL A 1 187 ? 26.813 14.137 -15.396 1.00 74.44 187 VAL A C 1
ATOM 1477 O O . VAL A 1 187 ? 26.619 13.005 -15.832 1.00 74.44 187 VAL A O 1
ATOM 1480 N N . GLU A 1 188 ? 26.889 15.213 -16.180 1.00 79.31 188 GLU A N 1
ATOM 1481 C CA . GLU A 1 188 ? 26.668 15.177 -17.632 1.00 79.31 188 GLU A CA 1
ATOM 1482 C C . GLU A 1 188 ? 27.604 14.166 -18.314 1.00 79.31 188 GLU A C 1
ATOM 1484 O O . GLU A 1 188 ? 27.165 13.268 -19.032 1.00 79.31 188 GLU A O 1
ATOM 1489 N N . LYS A 1 189 ? 28.895 14.198 -17.965 1.00 82.69 189 LYS A N 1
ATOM 1490 C CA . LYS A 1 189 ? 29.893 13.248 -18.477 1.00 82.69 189 LYS A CA 1
ATOM 1491 C C . LYS A 1 189 ? 29.600 11.789 -18.110 1.00 82.69 189 LYS A C 1
ATOM 1493 O O . LYS A 1 189 ? 29.966 10.869 -18.847 1.00 82.69 189 LYS A O 1
ATOM 1498 N N . HIS A 1 190 ? 29.013 11.543 -16.942 1.00 84.00 190 HIS A N 1
ATOM 1499 C CA . HIS A 1 190 ? 28.627 10.200 -16.519 1.00 84.00 190 HIS A CA 1
ATOM 1500 C C . HIS A 1 190 ? 27.386 9.696 -17.263 1.00 84.00 190 HIS A C 1
ATOM 1502 O O . HIS A 1 190 ? 27.365 8.528 -17.656 1.00 84.00 190 HIS A O 1
ATOM 1508 N N . GLU A 1 191 ? 26.404 10.565 -17.500 1.00 87.50 191 GLU A N 1
ATOM 1509 C CA . GLU A 1 191 ? 25.220 10.250 -18.303 1.00 87.50 191 GLU A CA 1
ATOM 1510 C C . GLU A 1 191 ? 25.605 9.956 -19.758 1.00 87.50 191 GLU A C 1
ATOM 1512 O O . GLU A 1 191 ? 25.204 8.925 -20.293 1.00 87.50 191 GLU A O 1
ATOM 1517 N N . GLU A 1 192 ? 26.479 10.759 -20.373 1.00 86.25 192 GLU A N 1
ATOM 1518 C CA . GLU A 1 192 ? 26.997 10.497 -21.724 1.00 86.25 192 GLU A CA 1
ATOM 1519 C C . GLU A 1 192 ? 27.675 9.126 -21.836 1.00 86.25 192 GLU A C 1
ATOM 1521 O O . GLU A 1 192 ? 27.408 8.358 -22.762 1.00 86.25 192 GLU A O 1
ATOM 1526 N N . ARG A 1 193 ? 28.531 8.774 -20.869 1.00 87.62 193 ARG A N 1
ATOM 1527 C CA . ARG A 1 193 ? 29.197 7.460 -20.837 1.00 87.62 193 ARG A CA 1
ATOM 1528 C C . ARG A 1 193 ? 28.204 6.312 -20.718 1.00 87.62 193 ARG A C 1
ATOM 1530 O O . ARG A 1 193 ? 28.391 5.284 -21.364 1.00 87.62 193 ARG A O 1
ATOM 1537 N N . PHE A 1 194 ? 27.166 6.484 -19.904 1.00 90.62 194 PHE A N 1
ATOM 1538 C CA . PHE A 1 194 ? 26.102 5.496 -19.775 1.00 90.62 194 PHE A CA 1
ATOM 1539 C C . PHE A 1 194 ? 25.351 5.317 -21.098 1.00 90.62 194 PHE A C 1
ATOM 1541 O O . PHE A 1 194 ? 25.145 4.193 -21.544 1.00 90.62 194 PHE A O 1
ATOM 1548 N N . LEU A 1 195 ? 25.019 6.414 -21.776 1.00 88.50 195 LEU A N 1
ATOM 1549 C CA . LEU A 1 195 ? 24.350 6.376 -23.073 1.00 88.50 195 LEU A CA 1
ATOM 1550 C C . LEU A 1 195 ? 25.189 5.657 -24.142 1.00 88.50 195 LEU A C 1
ATOM 1552 O O . LEU A 1 195 ? 24.647 4.839 -24.885 1.00 88.50 195 LEU A O 1
ATOM 1556 N N . VAL A 1 196 ? 26.506 5.886 -24.173 1.00 88.38 196 VAL A N 1
ATOM 1557 C CA . VAL A 1 196 ? 27.435 5.157 -25.056 1.00 88.38 196 VAL A CA 1
ATOM 1558 C C . VAL A 1 196 ? 27.459 3.656 -24.736 1.00 88.38 196 VAL A C 1
ATOM 1560 O O . VAL A 1 196 ? 27.460 2.838 -25.657 1.00 88.38 196 VAL A O 1
ATOM 1563 N N . ALA A 1 197 ? 27.420 3.273 -23.455 1.00 91.38 197 ALA A N 1
ATOM 1564 C CA . ALA A 1 197 ? 27.364 1.866 -23.050 1.00 91.38 197 ALA A CA 1
ATOM 1565 C C . ALA A 1 197 ? 26.095 1.164 -23.564 1.00 91.38 197 ALA A C 1
ATOM 1567 O O . ALA A 1 197 ? 26.166 0.022 -24.022 1.00 91.38 197 ALA A O 1
ATOM 1568 N N . LEU A 1 198 ? 24.948 1.858 -23.572 1.00 89.81 198 LEU A N 1
ATOM 1569 C CA . LEU A 1 198 ? 23.711 1.325 -24.150 1.00 89.81 198 LEU A CA 1
ATOM 1570 C C . LEU A 1 198 ? 23.851 1.070 -25.659 1.00 89.81 198 LEU A C 1
ATOM 1572 O O . LEU A 1 198 ? 23.520 -0.021 -26.121 1.00 89.81 198 LEU A O 1
ATOM 1576 N N . GLU A 1 199 ? 24.398 2.030 -26.416 1.00 84.50 199 GLU A N 1
ATOM 1577 C CA . GLU A 1 199 ? 24.596 1.896 -27.872 1.00 84.50 199 GLU A CA 1
ATOM 1578 C C . GLU A 1 199 ? 25.541 0.747 -28.241 1.00 84.50 199 GLU A C 1
ATOM 1580 O O . GLU A 1 199 ? 25.332 0.043 -29.238 1.00 84.50 199 GLU A O 1
ATOM 1585 N N . GLN A 1 200 ? 26.589 0.567 -27.437 1.00 89.88 200 GLN A N 1
ATOM 1586 C CA . GLN A 1 200 ? 27.605 -0.468 -27.616 1.00 89.88 200 GLN A CA 1
ATOM 1587 C C . GLN A 1 200 ? 27.183 -1.824 -27.037 1.00 89.88 200 GLN A C 1
ATOM 1589 O O . GLN A 1 200 ? 27.880 -2.815 -27.250 1.00 89.88 200 GLN A O 1
ATOM 1594 N N . ASN A 1 201 ? 26.027 -1.887 -26.365 1.00 89.94 201 ASN A N 1
ATOM 1595 C CA . ASN A 1 201 ? 25.538 -3.060 -25.646 1.00 89.94 201 ASN A CA 1
ATOM 1596 C C . ASN A 1 201 ? 26.531 -3.579 -24.583 1.00 89.94 201 ASN A C 1
ATOM 1598 O O . ASN A 1 201 ? 26.645 -4.786 -24.364 1.00 89.94 201 ASN A O 1
ATOM 1602 N N . ASP A 1 202 ? 27.257 -2.667 -23.933 1.00 94.44 202 ASP A N 1
ATOM 1603 C CA . ASP A 1 202 ? 28.194 -2.976 -22.853 1.00 94.44 202 ASP A CA 1
ATOM 1604 C C . ASP A 1 202 ? 27.435 -3.092 -21.524 1.00 94.44 202 ASP A C 1
ATOM 1606 O O . ASP A 1 202 ? 27.177 -2.104 -20.833 1.00 94.44 202 ASP A O 1
ATOM 1610 N N . LEU A 1 203 ? 27.041 -4.324 -21.190 1.00 92.06 203 LEU A N 1
ATOM 1611 C CA . LEU A 1 203 ? 26.285 -4.635 -19.974 1.00 92.06 203 LEU A CA 1
ATOM 1612 C C . LEU A 1 203 ? 27.044 -4.247 -18.702 1.00 92.06 203 LEU A C 1
ATOM 1614 O O . LEU A 1 203 ? 26.424 -3.764 -17.760 1.00 92.06 203 LEU A O 1
ATOM 1618 N N . LEU A 1 204 ? 28.368 -4.430 -18.678 1.00 93.25 204 LEU A N 1
ATOM 1619 C CA . LEU A 1 204 ? 29.177 -4.166 -17.490 1.00 93.25 204 LEU A CA 1
ATOM 1620 C C . LEU A 1 204 ? 29.263 -2.660 -17.231 1.00 93.25 204 LEU A C 1
ATOM 1622 O O . LEU A 1 204 ? 29.006 -2.206 -16.117 1.00 93.25 204 LEU A O 1
ATOM 1626 N N . ALA A 1 205 ? 29.572 -1.872 -18.265 1.00 92.88 205 ALA A N 1
ATOM 1627 C CA . ALA A 1 205 ? 29.626 -0.419 -18.133 1.00 92.88 205 ALA A CA 1
ATOM 1628 C C . ALA A 1 205 ? 28.251 0.179 -17.784 1.00 92.88 205 ALA A C 1
ATOM 1630 O O . ALA A 1 205 ? 28.175 1.132 -17.003 1.00 92.88 205 ALA A O 1
ATOM 1631 N N . ALA A 1 206 ? 27.167 -0.392 -18.322 1.00 92.38 206 ALA A N 1
ATOM 1632 C CA . ALA A 1 206 ? 25.806 -0.002 -17.972 1.00 92.38 206 ALA A CA 1
ATOM 1633 C C . ALA A 1 206 ? 25.464 -0.340 -16.509 1.00 92.38 206 ALA A C 1
ATOM 1635 O O . ALA A 1 206 ? 24.945 0.516 -15.796 1.00 92.38 206 ALA A O 1
ATOM 1636 N N . GLU A 1 207 ? 25.796 -1.541 -16.029 1.00 93.56 207 GLU A N 1
ATOM 1637 C CA . GLU A 1 207 ? 25.562 -1.951 -14.639 1.00 93.56 207 GLU A CA 1
ATOM 1638 C C . GLU A 1 207 ? 26.351 -1.083 -13.650 1.00 93.56 207 GLU A C 1
ATOM 1640 O O . GLU A 1 207 ? 25.790 -0.596 -12.668 1.00 93.56 207 GLU A O 1
ATOM 1645 N N . GLU A 1 208 ? 27.626 -0.799 -13.936 1.00 90.75 208 GLU A N 1
ATOM 1646 C CA . GLU A 1 208 ? 28.437 0.104 -13.113 1.00 90.75 208 GLU A CA 1
ATOM 1647 C C . GLU A 1 208 ? 27.831 1.509 -13.014 1.00 90.75 208 GLU A C 1
ATOM 1649 O O . GLU A 1 208 ? 27.840 2.132 -11.948 1.00 90.75 208 GLU A O 1
ATOM 1654 N N . ALA A 1 209 ? 27.324 2.031 -14.130 1.00 89.94 209 ALA A N 1
ATOM 1655 C CA . ALA A 1 209 ? 26.659 3.325 -14.191 1.00 89.94 209 ALA A CA 1
ATOM 1656 C C . ALA A 1 209 ? 25.383 3.346 -13.334 1.00 89.94 209 ALA A C 1
ATOM 1658 O O . ALA A 1 209 ? 25.207 4.248 -12.510 1.00 89.94 209 ALA A O 1
ATOM 1659 N N . LEU A 1 210 ? 24.536 2.325 -13.464 1.00 90.44 210 LEU A N 1
ATOM 1660 C CA . LEU A 1 210 ? 23.312 2.177 -12.674 1.00 90.44 210 LEU A CA 1
ATOM 1661 C C . LEU A 1 210 ? 23.622 2.025 -11.177 1.00 90.44 210 LEU A C 1
ATOM 1663 O O . LEU A 1 210 ? 22.988 2.669 -10.341 1.00 90.44 210 LEU A O 1
ATOM 1667 N N . ALA A 1 211 ? 24.658 1.257 -10.824 1.00 87.62 211 ALA A N 1
ATOM 1668 C CA . ALA A 1 211 ? 25.122 1.092 -9.445 1.00 87.62 211 ALA A CA 1
ATOM 1669 C C . ALA A 1 211 ? 25.635 2.404 -8.820 1.00 87.62 211 ALA A C 1
ATOM 1671 O O . ALA A 1 211 ? 25.534 2.595 -7.608 1.00 87.62 211 ALA A O 1
ATOM 1672 N N . ARG A 1 212 ? 26.138 3.343 -9.635 1.00 85.56 212 ARG A N 1
ATOM 1673 C CA . ARG A 1 212 ? 26.507 4.706 -9.203 1.00 85.56 212 ARG A CA 1
ATOM 1674 C C . ARG A 1 212 ? 25.302 5.650 -9.068 1.00 85.56 212 ARG A C 1
ATOM 1676 O O . ARG A 1 212 ? 25.481 6.823 -8.746 1.00 85.56 212 ARG A O 1
ATOM 1683 N N . GLY A 1 213 ? 24.082 5.151 -9.269 1.00 85.00 213 GLY A N 1
ATOM 1684 C CA . GLY A 1 213 ? 22.840 5.905 -9.100 1.00 85.00 213 GLY A CA 1
ATOM 1685 C C . GLY A 1 213 ? 22.425 6.711 -10.329 1.00 85.00 213 GLY A C 1
ATOM 1686 O O . GLY A 1 213 ? 21.645 7.657 -10.195 1.00 85.00 213 GLY A O 1
ATOM 1687 N N . ILE A 1 214 ? 22.949 6.368 -11.510 1.00 88.44 214 ILE A N 1
ATOM 1688 C CA . ILE A 1 214 ? 22.442 6.889 -12.780 1.00 88.44 214 ILE A CA 1
ATOM 1689 C C . ILE A 1 214 ? 21.069 6.262 -13.035 1.00 88.44 214 ILE A C 1
ATOM 1691 O O . ILE A 1 214 ? 20.889 5.056 -12.884 1.00 88.44 214 ILE A O 1
ATOM 1695 N N . SER A 1 215 ? 20.083 7.087 -13.386 1.00 88.12 215 SER A N 1
ATOM 1696 C CA . SER A 1 215 ? 18.717 6.613 -13.614 1.00 88.12 215 SER A CA 1
ATOM 1697 C C . SER A 1 215 ? 18.636 5.791 -14.909 1.00 88.12 215 SER A C 1
ATOM 1699 O O . SER A 1 215 ? 19.106 6.262 -15.945 1.00 88.12 215 SER A O 1
ATOM 1701 N N . PRO A 1 216 ? 17.970 4.620 -14.928 1.00 87.62 216 PRO A N 1
ATOM 1702 C CA . PRO A 1 216 ? 17.673 3.930 -16.187 1.00 87.62 216 PRO A CA 1
ATOM 1703 C C . PRO A 1 216 ? 16.669 4.711 -17.057 1.00 87.62 216 PRO A C 1
ATOM 1705 O O . PRO A 1 216 ? 16.558 4.452 -18.252 1.00 87.62 216 PRO A O 1
ATOM 1708 N N . ASN A 1 217 ? 15.963 5.691 -16.478 1.00 85.50 217 ASN A N 1
ATOM 1709 C CA . ASN A 1 217 ? 14.938 6.512 -17.132 1.00 85.50 217 ASN A CA 1
ATOM 1710 C C . ASN A 1 217 ? 15.488 7.855 -17.645 1.00 85.50 217 ASN A C 1
ATOM 1712 O O . ASN A 1 217 ? 14.762 8.847 -17.708 1.00 85.50 217 ASN A O 1
ATOM 1716 N N . LEU A 1 218 ? 16.787 7.926 -17.945 1.00 82.81 218 LEU A N 1
ATOM 1717 C CA . LEU A 1 218 ? 17.403 9.137 -18.483 1.00 82.81 218 LEU A CA 1
ATOM 1718 C C . LEU A 1 218 ? 16.772 9.552 -19.816 1.00 82.81 218 LEU A C 1
ATOM 1720 O O . LEU A 1 218 ? 16.496 8.723 -20.687 1.00 82.81 218 LEU A O 1
ATOM 1724 N N . ILE A 1 219 ? 16.601 10.860 -19.988 1.00 74.19 219 ILE A N 1
ATOM 1725 C CA . ILE A 1 219 ? 16.107 11.472 -21.220 1.00 74.19 219 ILE A CA 1
ATOM 1726 C C . ILE A 1 219 ? 17.296 12.165 -21.890 1.00 74.19 219 ILE A C 1
ATOM 1728 O O . ILE A 1 219 ? 17.848 13.107 -21.332 1.00 74.19 219 ILE A O 1
ATOM 1732 N N . ASP A 1 220 ? 17.695 11.694 -23.075 1.00 70.06 220 ASP A N 1
ATOM 1733 C CA . ASP A 1 220 ? 18.739 12.340 -23.884 1.00 70.06 220 ASP A CA 1
ATOM 1734 C C . ASP A 1 220 ? 18.229 13.686 -24.459 1.00 70.06 220 ASP A C 1
ATOM 1736 O O . ASP A 1 220 ? 17.085 13.740 -24.932 1.00 70.06 220 ASP A O 1
ATOM 1740 N N . PRO A 1 221 ? 19.065 14.744 -24.486 1.00 59.88 221 PRO A N 1
ATOM 1741 C CA . PRO A 1 221 ? 18.796 16.015 -25.171 1.00 59.88 221 PRO A CA 1
ATOM 1742 C C . PRO A 1 221 ? 18.318 15.942 -26.643 1.00 59.88 221 PRO A C 1
ATOM 1744 O O . PRO A 1 221 ? 17.649 16.863 -27.110 1.00 59.88 221 PRO A O 1
ATOM 1747 N N . THR A 1 222 ? 18.669 14.900 -27.404 1.00 59.28 222 THR A N 1
ATOM 1748 C CA . THR A 1 222 ? 18.522 14.823 -28.875 1.00 59.28 222 THR A CA 1
ATOM 1749 C C . THR A 1 222 ? 17.271 14.097 -29.376 1.00 59.28 222 THR A C 1
ATOM 1751 O O . THR A 1 222 ? 16.857 14.323 -30.511 1.00 59.28 222 THR A O 1
ATOM 1754 N N . SER A 1 223 ? 16.666 13.218 -28.573 1.00 52.09 223 SER A N 1
ATOM 1755 C CA . SER A 1 223 ? 15.276 12.729 -28.665 1.00 52.09 223 SER A CA 1
ATOM 1756 C C . SER A 1 223 ? 15.118 11.435 -27.862 1.00 52.09 223 SER A C 1
ATOM 1758 O O . SER A 1 223 ? 15.616 10.376 -28.243 1.00 52.09 223 SER A O 1
ATOM 1760 N N . SER A 1 224 ? 14.320 11.545 -26.800 1.00 62.81 224 SER A N 1
ATOM 1761 C CA . SER A 1 224 ? 13.406 10.507 -26.316 1.00 62.81 224 SER A CA 1
ATOM 1762 C C . SER A 1 224 ? 14.053 9.223 -25.798 1.00 62.81 224 SER A C 1
ATOM 1764 O O . SER A 1 224 ? 14.103 8.217 -26.489 1.00 62.81 224 SER A O 1
ATOM 1766 N N . GLN A 1 225 ? 14.435 9.270 -24.520 1.00 69.38 225 GLN A N 1
ATOM 1767 C CA . GLN A 1 225 ? 14.712 8.129 -23.636 1.00 69.38 225 GLN A CA 1
ATOM 1768 C C . GLN A 1 225 ? 15.929 7.263 -23.999 1.00 69.38 225 GLN A C 1
ATOM 1770 O O . GLN A 1 225 ? 16.042 6.697 -25.085 1.00 69.38 225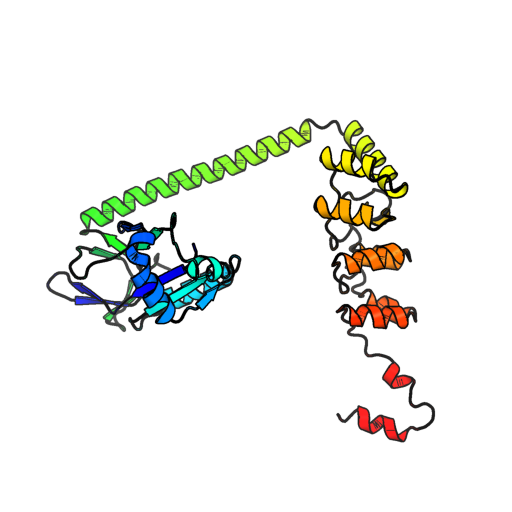 GLN A O 1
ATOM 1775 N N . ALA A 1 226 ? 16.812 7.068 -23.015 1.00 72.56 226 ALA A N 1
ATOM 1776 C CA . ALA A 1 226 ? 17.974 6.178 -23.086 1.00 72.56 226 ALA A CA 1
ATOM 1777 C C . ALA A 1 226 ? 17.616 4.760 -23.581 1.00 72.56 226 ALA A C 1
ATOM 1779 O O . ALA A 1 226 ? 18.397 4.114 -24.279 1.00 72.56 226 ALA A O 1
ATOM 1780 N N . LEU A 1 227 ? 16.387 4.322 -23.298 1.00 79.50 227 LEU A N 1
ATOM 1781 C CA . LEU A 1 227 ? 15.800 3.057 -23.727 1.00 79.50 227 LEU A CA 1
ATOM 1782 C C . LEU A 1 227 ? 15.840 2.822 -25.250 1.00 79.50 227 LEU A C 1
ATOM 1784 O O . LEU A 1 227 ? 15.963 1.679 -25.680 1.00 79.50 227 LEU A O 1
ATOM 1788 N N . LEU A 1 228 ? 15.822 3.868 -26.086 1.00 75.81 228 LEU A N 1
ATOM 1789 C CA . LEU A 1 228 ? 15.919 3.707 -27.546 1.00 75.81 228 LEU A CA 1
ATOM 1790 C C . LEU A 1 228 ? 17.296 3.254 -28.041 1.00 75.81 228 LEU A C 1
ATOM 1792 O O . LEU A 1 228 ? 17.425 2.846 -29.195 1.00 75.81 228 LEU A O 1
ATOM 1796 N N . ARG A 1 229 ? 18.324 3.323 -27.191 1.00 77.62 229 ARG A N 1
ATOM 1797 C CA . ARG A 1 229 ? 19.674 2.841 -27.507 1.00 77.62 229 ARG A CA 1
ATOM 1798 C C . ARG A 1 229 ? 19.872 1.369 -27.176 1.00 77.62 229 ARG A C 1
ATOM 1800 O O . ARG A 1 229 ? 20.908 0.816 -27.524 1.00 77.62 229 ARG A O 1
ATOM 1807 N N . VAL A 1 230 ? 18.897 0.732 -26.531 1.00 83.25 230 VAL A N 1
ATOM 1808 C CA . VAL A 1 230 ? 18.976 -0.673 -26.128 1.00 83.25 230 VAL A CA 1
ATOM 1809 C C . VAL A 1 230 ? 18.949 -1.581 -27.355 1.00 83.25 230 VAL A C 1
ATOM 1811 O O . VAL A 1 230 ? 18.069 -1.482 -28.209 1.00 83.25 230 VAL A O 1
ATOM 1814 N N . ARG A 1 231 ? 19.923 -2.494 -27.430 1.00 77.81 231 ARG A N 1
ATOM 1815 C CA . ARG A 1 231 ? 20.105 -3.403 -28.575 1.00 77.81 231 ARG A CA 1
ATOM 1816 C C . ARG A 1 231 ? 19.915 -4.882 -28.252 1.00 77.81 231 ARG A C 1
ATOM 1818 O O . ARG A 1 231 ? 19.932 -5.689 -29.178 1.00 77.81 231 ARG A O 1
ATOM 1825 N N . SER A 1 232 ? 19.753 -5.241 -26.980 1.00 84.44 232 SER A N 1
ATOM 1826 C CA . SER A 1 232 ? 19.640 -6.634 -26.536 1.00 84.44 232 SER A CA 1
ATOM 1827 C C . SER A 1 232 ? 18.609 -6.817 -25.425 1.00 84.44 232 SER A C 1
ATOM 1829 O O . SER A 1 232 ? 18.285 -5.878 -24.690 1.00 84.44 232 SER A O 1
ATOM 1831 N N . VAL A 1 233 ? 18.122 -8.053 -25.296 1.00 82.81 233 VAL A N 1
ATOM 1832 C CA . VAL A 1 233 ? 17.174 -8.459 -24.250 1.00 82.81 233 VAL A CA 1
ATOM 1833 C C . VAL A 1 233 ? 17.849 -8.385 -22.886 1.00 82.81 233 VAL A C 1
ATOM 1835 O O . VAL A 1 233 ? 17.230 -8.001 -21.900 1.00 82.81 233 VAL A O 1
ATOM 1838 N N . GLU A 1 234 ? 19.126 -8.743 -22.826 1.00 86.62 234 GLU A N 1
ATOM 1839 C CA . GLU A 1 234 ? 19.946 -8.745 -21.622 1.00 86.62 234 GLU A CA 1
ATOM 1840 C C . GLU A 1 234 ? 20.108 -7.329 -21.071 1.00 86.62 234 GLU A C 1
ATOM 1842 O O . GLU A 1 234 ? 19.928 -7.114 -19.874 1.00 86.62 234 GLU A O 1
ATOM 1847 N N . MET A 1 235 ? 20.358 -6.349 -21.945 1.00 88.50 235 MET A N 1
ATOM 1848 C CA . MET A 1 235 ? 20.436 -4.942 -21.554 1.00 88.50 235 MET A CA 1
ATOM 1849 C C . MET A 1 235 ? 19.079 -4.433 -21.070 1.00 88.50 235 MET A C 1
ATOM 1851 O O . MET A 1 235 ? 19.004 -3.752 -20.051 1.00 88.50 235 MET A O 1
ATOM 1855 N N . LEU A 1 236 ? 17.989 -4.802 -21.751 1.00 87.06 236 LEU A N 1
ATOM 1856 C CA . LEU A 1 236 ? 16.647 -4.436 -21.305 1.00 87.06 236 LEU A CA 1
ATOM 1857 C C . LEU A 1 236 ? 16.341 -5.016 -19.917 1.00 87.06 236 LEU A C 1
ATOM 1859 O O . LEU A 1 236 ? 15.877 -4.291 -19.044 1.00 87.06 236 LEU A O 1
ATOM 1863 N N . ARG A 1 237 ? 16.665 -6.294 -19.686 1.00 85.25 237 ARG A N 1
ATOM 1864 C CA . ARG A 1 237 ? 16.500 -6.960 -18.384 1.00 85.25 237 ARG A CA 1
ATOM 1865 C C . ARG A 1 237 ? 17.306 -6.280 -17.284 1.00 85.25 237 ARG A C 1
ATOM 1867 O O . ARG A 1 237 ? 16.769 -6.093 -16.195 1.00 85.25 237 ARG A O 1
ATOM 1874 N N . LEU A 1 238 ? 18.552 -5.900 -17.574 1.00 89.12 238 LEU A N 1
ATOM 1875 C CA . LEU A 1 238 ? 19.397 -5.145 -16.652 1.00 89.12 238 LEU A CA 1
ATOM 1876 C C . LEU A 1 238 ? 18.742 -3.806 -16.288 1.00 89.12 238 LEU A C 1
ATOM 1878 O O . LEU A 1 238 ? 18.585 -3.486 -15.116 1.00 89.12 238 LEU A O 1
ATOM 1882 N N . LEU A 1 239 ? 18.286 -3.029 -17.268 1.00 89.31 239 LEU A N 1
ATOM 1883 C CA . LEU A 1 239 ? 17.617 -1.757 -16.983 1.00 89.31 239 LEU A CA 1
ATOM 1884 C C . LEU A 1 239 ? 16.320 -1.956 -16.183 1.00 89.31 239 LEU A C 1
ATOM 1886 O O . LEU A 1 239 ? 16.061 -1.217 -15.231 1.00 89.31 239 LEU A O 1
ATOM 1890 N N . THR A 1 240 ? 15.526 -2.978 -16.512 1.00 86.69 240 THR A N 1
ATOM 1891 C CA . THR A 1 240 ? 14.309 -3.332 -15.769 1.00 86.69 240 THR A CA 1
ATOM 1892 C C . THR A 1 240 ? 14.611 -3.716 -14.321 1.00 86.69 240 THR A C 1
ATOM 1894 O O . THR A 1 240 ? 13.884 -3.273 -13.432 1.00 86.69 240 THR A O 1
ATOM 1897 N N . SER A 1 241 ? 15.698 -4.448 -14.039 1.00 87.75 241 SER A N 1
ATOM 1898 C CA . SER A 1 241 ? 16.078 -4.771 -12.654 1.00 87.75 241 SER A CA 1
ATOM 1899 C C . SER A 1 241 ? 16.466 -3.539 -11.830 1.00 87.75 241 SER A C 1
ATOM 1901 O O . SER A 1 241 ? 16.395 -3.584 -10.606 1.00 87.75 241 SER A O 1
ATOM 1903 N N . TYR A 1 242 ? 16.819 -2.432 -12.489 1.00 89.00 242 TYR A N 1
ATOM 1904 C CA . TYR A 1 242 ? 17.087 -1.132 -11.867 1.00 89.00 242 TYR A CA 1
ATOM 1905 C C . TYR A 1 242 ? 15.886 -0.164 -11.895 1.00 89.00 242 TYR A C 1
ATOM 1907 O O . TYR A 1 242 ? 16.032 1.005 -11.540 1.00 89.00 242 TYR A O 1
ATOM 1915 N N . GLY A 1 243 ? 14.684 -0.625 -12.266 1.00 87.44 243 GLY A N 1
ATOM 1916 C CA . GLY A 1 243 ? 13.456 0.180 -12.202 1.00 87.44 243 GLY A CA 1
ATOM 1917 C C . GLY A 1 243 ? 13.171 1.030 -13.447 1.00 87.44 243 GLY A C 1
ATOM 1918 O O . GLY A 1 243 ? 12.603 2.122 -13.339 1.00 87.44 243 GLY A O 1
ATOM 1919 N N . LEU A 1 244 ? 13.564 0.553 -14.630 1.00 87.50 244 LEU A N 1
ATOM 1920 C CA . LEU A 1 244 ? 13.158 1.139 -15.911 1.00 87.50 244 LEU A CA 1
ATOM 1921 C C . LEU A 1 244 ? 11.622 1.204 -16.046 1.00 87.50 244 LEU A C 1
ATOM 1923 O O . LEU A 1 244 ? 10.925 0.208 -15.858 1.00 87.50 244 LEU A O 1
ATOM 1927 N N . GLN A 1 245 ? 11.103 2.372 -16.423 1.00 86.25 245 GLN A N 1
ATOM 1928 C CA . GLN A 1 245 ? 9.685 2.636 -16.657 1.00 86.25 245 GLN A CA 1
ATOM 1929 C C . GLN A 1 245 ? 9.340 2.407 -18.133 1.00 86.25 245 GLN A C 1
ATOM 1931 O O . GLN A 1 245 ? 9.551 3.270 -18.981 1.00 86.25 245 GLN A O 1
ATOM 1936 N N . LEU A 1 246 ? 8.767 1.241 -18.434 1.00 82.62 246 LEU A N 1
ATOM 1937 C CA . LEU A 1 246 ? 8.462 0.800 -19.804 1.00 82.62 246 LEU A CA 1
ATOM 1938 C C . LEU A 1 246 ? 7.336 1.578 -20.505 1.00 82.62 246 LEU A C 1
ATOM 1940 O O . LEU A 1 246 ? 7.211 1.486 -21.721 1.00 82.62 246 LEU A O 1
ATOM 1944 N N . ASN A 1 247 ? 6.552 2.353 -19.754 1.00 81.25 247 ASN A N 1
ATOM 1945 C CA . ASN A 1 247 ? 5.377 3.080 -20.251 1.00 81.25 247 ASN A CA 1
ATOM 1946 C C . ASN A 1 247 ? 5.498 4.602 -20.026 1.00 81.25 247 ASN A C 1
ATOM 1948 O O . ASN A 1 247 ? 4.550 5.357 -20.240 1.00 81.25 247 ASN A O 1
ATOM 1952 N N . GLN A 1 248 ? 6.648 5.092 -19.543 1.00 78.12 248 GLN A N 1
ATOM 1953 C CA . GLN A 1 248 ? 6.828 6.529 -19.330 1.00 78.12 248 GLN A CA 1
ATOM 1954 C C . GLN A 1 248 ? 6.881 7.238 -20.685 1.00 78.12 248 GLN A C 1
ATOM 1956 O O . GLN A 1 248 ? 7.668 6.861 -21.543 1.00 78.12 248 GLN A O 1
ATOM 1961 N N . ALA A 1 249 ? 6.070 8.273 -20.888 1.00 74.25 249 ALA A N 1
ATOM 1962 C CA . ALA A 1 249 ? 6.130 9.072 -22.107 1.00 74.25 249 ALA A CA 1
ATOM 1963 C C . ALA A 1 249 ? 7.275 10.101 -22.055 1.00 74.25 249 ALA A C 1
ATOM 1965 O O . ALA A 1 249 ? 7.581 10.651 -20.996 1.00 74.25 249 ALA A O 1
ATOM 1966 N N . ASP A 1 250 ? 7.902 10.376 -23.198 1.00 71.81 250 ASP A N 1
ATOM 1967 C CA . ASP A 1 250 ? 8.849 11.480 -23.366 1.00 71.81 250 ASP A CA 1
ATOM 1968 C C . ASP A 1 250 ? 8.148 12.859 -23.329 1.00 71.81 250 ASP A C 1
ATOM 1970 O O . ASP A 1 250 ? 6.928 12.976 -23.177 1.00 71.81 250 ASP A O 1
ATOM 1974 N N . THR A 1 251 ? 8.922 13.934 -23.493 1.00 70.62 251 THR A N 1
ATOM 1975 C CA . THR A 1 251 ? 8.409 15.317 -23.548 1.00 70.62 251 THR A CA 1
ATOM 1976 C C . THR A 1 251 ? 7.477 15.588 -24.733 1.00 70.62 251 THR A C 1
ATOM 1978 O O . THR A 1 251 ? 6.737 16.570 -24.714 1.00 70.62 251 THR A O 1
ATOM 1981 N N . TYR A 1 252 ? 7.482 14.715 -25.739 1.00 67.56 252 TYR A N 1
ATOM 1982 C CA . TYR A 1 252 ? 6.603 14.732 -26.904 1.00 67.56 252 TYR A CA 1
ATOM 1983 C C . TYR A 1 252 ? 5.442 13.735 -26.767 1.00 67.56 252 TYR A C 1
ATOM 1985 O O . TYR A 1 252 ? 4.721 13.486 -27.731 1.00 67.56 252 TYR A O 1
ATOM 1993 N N . GLY A 1 253 ? 5.242 13.146 -25.586 1.00 69.88 253 GLY A N 1
ATOM 1994 C CA . GLY A 1 253 ? 4.160 12.206 -25.350 1.00 69.88 253 GLY A CA 1
ATOM 1995 C C . GLY A 1 253 ? 4.335 10.831 -26.000 1.00 69.88 253 GLY A C 1
ATOM 1996 O O . GLY A 1 253 ? 3.353 10.094 -26.040 1.00 69.88 253 GLY A O 1
ATOM 1997 N N . ASN A 1 254 ? 5.520 10.474 -26.509 1.00 72.38 254 ASN A N 1
ATOM 1998 C CA . ASN A 1 254 ? 5.810 9.131 -27.016 1.00 72.38 254 ASN A CA 1
ATOM 1999 C C . ASN A 1 254 ? 6.209 8.202 -25.873 1.00 72.38 254 ASN A C 1
ATOM 2001 O O . ASN A 1 254 ? 7.167 8.479 -25.153 1.00 72.38 254 ASN A O 1
ATOM 2005 N N . THR A 1 255 ? 5.541 7.062 -25.760 1.00 77.81 255 THR A N 1
ATOM 2006 C CA . THR A 1 255 ? 6.014 5.938 -24.943 1.00 77.81 255 THR A CA 1
ATOM 2007 C C . THR A 1 255 ? 7.170 5.205 -25.640 1.00 77.81 255 THR A C 1
ATOM 2009 O O . THR A 1 255 ? 7.358 5.374 -26.855 1.00 77.81 255 THR A O 1
ATOM 2012 N N . PRO A 1 256 ? 7.951 4.368 -24.926 1.00 79.44 256 PRO A N 1
ATOM 2013 C CA . PRO A 1 256 ? 9.040 3.607 -25.536 1.00 79.44 256 PRO A CA 1
ATOM 2014 C C . PRO A 1 256 ? 8.575 2.755 -26.714 1.00 79.44 256 PRO A C 1
ATOM 2016 O O . PRO A 1 256 ? 9.249 2.682 -27.743 1.00 79.44 256 PRO A O 1
ATOM 2019 N N . LEU A 1 257 ? 7.391 2.152 -26.578 1.00 79.94 257 LEU A N 1
ATOM 2020 C CA . LEU A 1 257 ? 6.787 1.311 -27.601 1.00 79.94 257 LEU A CA 1
ATOM 2021 C C . LEU A 1 257 ? 6.432 2.123 -28.859 1.00 79.94 257 LEU A C 1
ATOM 2023 O O . LEU A 1 257 ? 6.793 1.731 -29.972 1.00 79.94 257 LEU A O 1
ATOM 2027 N N . ALA A 1 258 ? 5.816 3.298 -28.689 1.00 75.69 258 ALA A N 1
ATOM 2028 C CA . ALA A 1 258 ? 5.506 4.208 -29.792 1.00 75.69 258 ALA A CA 1
ATOM 2029 C C . ALA A 1 258 ? 6.779 4.711 -30.494 1.00 75.69 258 ALA A C 1
ATOM 2031 O O . ALA A 1 258 ? 6.865 4.743 -31.725 1.00 75.69 258 ALA A O 1
ATOM 2032 N N . ALA A 1 259 ? 7.811 5.059 -29.726 1.00 77.06 259 ALA A N 1
ATOM 2033 C CA . ALA A 1 259 ? 9.077 5.518 -30.277 1.00 77.06 259 ALA A CA 1
ATOM 2034 C C . ALA A 1 259 ? 9.814 4.407 -31.054 1.00 77.06 259 ALA A C 1
ATOM 2036 O O . ALA A 1 259 ? 10.326 4.663 -32.151 1.00 77.06 259 ALA A O 1
ATOM 2037 N N . ALA A 1 260 ? 9.809 3.166 -30.552 1.00 79.19 260 ALA A N 1
ATOM 2038 C CA . ALA A 1 260 ? 10.352 2.008 -31.261 1.00 79.19 260 ALA A CA 1
ATOM 2039 C C . ALA A 1 260 ? 9.614 1.755 -32.588 1.00 79.19 260 ALA A C 1
ATOM 2041 O O . ALA A 1 260 ? 10.259 1.534 -33.616 1.00 79.19 260 ALA A O 1
ATOM 2042 N N . PHE A 1 261 ? 8.283 1.884 -32.601 1.00 77.31 261 PHE A N 1
ATOM 2043 C CA . PHE A 1 261 ? 7.464 1.782 -33.812 1.00 77.31 261 PHE A CA 1
ATOM 2044 C C . PHE A 1 261 ? 7.822 2.859 -34.850 1.00 77.31 261 PHE A C 1
ATOM 2046 O O . PHE A 1 261 ? 8.108 2.550 -36.010 1.00 77.31 261 PHE A O 1
ATOM 2053 N N . HIS A 1 262 ? 7.870 4.136 -34.451 1.00 73.00 262 HIS A N 1
ATOM 2054 C CA . HIS A 1 262 ? 8.178 5.238 -35.371 1.00 73.00 262 HIS A CA 1
ATOM 2055 C C . HIS A 1 262 ? 9.590 5.142 -35.960 1.00 73.00 262 HIS A C 1
ATOM 2057 O O . HIS A 1 262 ? 9.777 5.434 -37.145 1.00 73.00 262 HIS A O 1
ATOM 2063 N N . LYS A 1 263 ? 10.565 4.684 -35.165 1.00 73.69 263 LYS A N 1
ATOM 2064 C CA . LYS A 1 263 ? 11.946 4.449 -35.613 1.00 73.69 263 LYS A CA 1
ATOM 2065 C C . LYS A 1 263 ? 12.133 3.114 -36.349 1.00 73.69 263 LYS A C 1
ATOM 2067 O O . LYS A 1 263 ? 13.242 2.841 -36.803 1.00 73.69 263 LYS A O 1
ATOM 2072 N N . LYS A 1 264 ? 11.077 2.301 -36.505 1.00 76.75 264 LYS A N 1
ATOM 2073 C CA . LYS A 1 264 ? 11.119 0.944 -37.091 1.00 76.75 264 LYS A CA 1
ATOM 2074 C C . LYS A 1 264 ? 12.114 0.016 -36.379 1.00 76.75 264 LYS A C 1
ATOM 2076 O O . LYS A 1 264 ? 12.711 -0.867 -36.995 1.00 76.75 264 LYS A O 1
ATOM 2081 N N . ALA A 1 265 ? 12.305 0.217 -35.078 1.00 77.50 265 ALA A N 1
ATOM 2082 C CA . ALA A 1 265 ? 13.165 -0.597 -34.231 1.00 77.50 265 ALA A CA 1
ATOM 2083 C C . ALA A 1 265 ? 12.418 -1.866 -33.785 1.00 77.50 265 ALA A C 1
ATOM 2085 O O . ALA A 1 265 ? 12.187 -2.072 -32.597 1.00 77.50 265 ALA A O 1
ATOM 2086 N N . TRP A 1 266 ? 12.024 -2.713 -34.742 1.00 80.38 266 TRP A N 1
ATOM 2087 C CA . TRP A 1 266 ? 11.203 -3.908 -34.496 1.00 80.38 266 TRP A CA 1
ATOM 2088 C C . TRP A 1 266 ? 11.760 -4.866 -33.435 1.00 80.38 266 TRP A C 1
ATOM 2090 O O . TRP A 1 266 ? 10.978 -5.335 -32.614 1.00 80.38 266 TRP A O 1
ATOM 2100 N N . PRO A 1 267 ? 13.085 -5.113 -33.354 1.00 82.50 267 PRO A N 1
ATOM 2101 C CA . PRO A 1 267 ? 13.628 -5.916 -32.264 1.00 82.50 267 PRO A CA 1
ATOM 2102 C C . PRO A 1 267 ? 13.351 -5.298 -30.889 1.00 82.50 267 PRO A C 1
ATOM 2104 O O . PRO A 1 267 ? 12.944 -6.002 -29.976 1.00 82.50 267 PRO A O 1
ATOM 2107 N N . LEU A 1 268 ? 13.518 -3.979 -30.739 1.00 82.12 268 LEU A N 1
ATOM 2108 C CA . LEU A 1 268 ? 13.215 -3.281 -29.487 1.00 82.12 268 LEU A CA 1
ATOM 2109 C C . LEU A 1 268 ? 11.713 -3.281 -29.196 1.00 82.12 268 LEU A C 1
ATOM 2111 O O . LEU A 1 268 ? 11.319 -3.508 -28.060 1.00 82.12 268 LEU A O 1
ATOM 2115 N N . PHE A 1 269 ? 10.885 -3.087 -30.220 1.00 81.44 269 PHE A N 1
ATOM 2116 C CA . PHE A 1 269 ? 9.428 -3.146 -30.116 1.00 81.44 269 PHE A CA 1
ATOM 2117 C C . PHE A 1 269 ? 8.951 -4.487 -29.535 1.00 81.44 269 PHE A C 1
ATOM 2119 O O . PHE A 1 269 ? 8.207 -4.516 -28.557 1.00 81.44 269 PHE A O 1
ATOM 2126 N N . ASP A 1 270 ? 9.464 -5.595 -30.070 1.00 81.81 270 ASP A N 1
ATOM 2127 C CA . ASP A 1 270 ? 9.139 -6.941 -29.599 1.00 81.81 270 ASP A CA 1
ATOM 2128 C C . ASP A 1 270 ? 9.651 -7.200 -28.179 1.00 81.81 270 ASP A C 1
ATOM 2130 O O . ASP A 1 270 ? 8.951 -7.801 -27.362 1.00 81.81 270 ASP A O 1
ATOM 2134 N N . MET A 1 271 ? 10.858 -6.721 -27.865 1.00 84.56 271 MET A N 1
ATOM 2135 C CA . MET A 1 271 ? 11.429 -6.831 -26.522 1.00 84.56 271 MET A CA 1
ATOM 2136 C C . MET A 1 271 ? 10.611 -6.063 -25.479 1.00 84.56 271 MET A C 1
ATOM 2138 O O . MET A 1 271 ? 10.418 -6.568 -24.377 1.00 84.56 271 MET A O 1
ATOM 2142 N N . LEU A 1 272 ? 10.110 -4.873 -25.819 1.00 84.69 272 LEU A N 1
ATOM 2143 C CA . LEU A 1 272 ? 9.274 -4.063 -24.931 1.00 84.69 272 LEU A CA 1
ATOM 2144 C C . LEU A 1 272 ? 7.931 -4.742 -24.650 1.00 84.69 272 LEU A C 1
ATOM 2146 O O . LEU A 1 272 ? 7.530 -4.831 -23.491 1.00 84.69 272 LEU A O 1
ATOM 2150 N N . LEU A 1 273 ? 7.277 -5.291 -25.677 1.00 82.06 273 LEU A N 1
ATOM 2151 C CA . LEU A 1 273 ? 6.041 -6.064 -25.509 1.00 82.06 273 LEU A CA 1
ATOM 2152 C C . LEU A 1 273 ? 6.268 -7.308 -24.644 1.00 82.06 273 LEU A C 1
ATOM 2154 O O . LEU A 1 273 ? 5.502 -7.573 -23.722 1.00 82.06 273 LEU A O 1
ATOM 2158 N N . ALA A 1 274 ? 7.364 -8.037 -24.879 1.00 80.56 274 ALA A N 1
ATOM 2159 C CA . ALA A 1 274 ? 7.738 -9.187 -24.057 1.00 80.56 274 ALA A CA 1
ATOM 2160 C C . ALA A 1 274 ? 8.071 -8.804 -22.602 1.00 80.56 274 ALA A C 1
ATOM 2162 O O . ALA A 1 274 ? 7.921 -9.630 -21.702 1.00 80.56 274 ALA A O 1
ATOM 2163 N N . ALA A 1 275 ? 8.513 -7.566 -22.365 1.00 77.31 275 ALA A N 1
ATOM 2164 C CA . ALA A 1 275 ? 8.778 -7.018 -21.038 1.00 77.31 275 ALA A CA 1
ATOM 2165 C C . ALA A 1 275 ? 7.521 -6.457 -20.338 1.00 77.31 275 ALA A C 1
ATOM 2167 O O . ALA A 1 275 ? 7.623 -6.006 -19.199 1.00 77.31 275 ALA A O 1
ATOM 2168 N N . GLY A 1 276 ? 6.345 -6.507 -20.980 1.00 80.31 276 GLY A N 1
ATOM 2169 C CA . GLY A 1 276 ? 5.075 -6.048 -20.410 1.00 80.31 276 GLY A CA 1
ATOM 2170 C C . GLY A 1 276 ? 4.752 -4.573 -20.658 1.00 80.31 276 GLY A C 1
ATOM 2171 O O . GLY A 1 276 ? 3.966 -4.000 -19.905 1.00 80.31 276 GLY A O 1
ATOM 2172 N N . ALA A 1 277 ? 5.353 -3.946 -21.677 1.00 82.62 277 ALA A N 1
ATOM 2173 C CA . ALA A 1 277 ? 4.912 -2.629 -22.136 1.00 82.62 277 ALA A CA 1
ATOM 2174 C C . ALA A 1 277 ? 3.446 -2.686 -22.600 1.00 82.62 277 ALA A C 1
ATOM 2176 O O . ALA A 1 277 ? 3.034 -3.674 -23.214 1.00 82.62 277 ALA A O 1
ATOM 2177 N N . ASP A 1 278 ? 2.663 -1.641 -22.321 1.00 80.94 278 ASP A N 1
ATOM 2178 C CA . ASP A 1 278 ? 1.244 -1.622 -22.697 1.00 80.94 278 ASP A CA 1
ATOM 2179 C C . ASP A 1 278 ? 1.111 -1.489 -24.229 1.00 80.94 278 ASP A C 1
ATOM 2181 O O . ASP A 1 278 ? 1.547 -0.484 -24.794 1.00 80.94 278 ASP A O 1
ATOM 2185 N N . PRO A 1 279 ? 0.510 -2.462 -24.943 1.00 75.19 279 PRO A N 1
ATOM 2186 C CA . PRO A 1 279 ? 0.307 -2.368 -26.392 1.00 75.19 279 PRO A CA 1
ATOM 2187 C C . PRO A 1 279 ? -0.656 -1.240 -26.798 1.00 75.19 279 PRO A C 1
ATOM 2189 O O . PRO A 1 279 ? -0.702 -0.871 -27.973 1.00 75.19 279 PRO A O 1
ATOM 2192 N N . ASN A 1 280 ? -1.424 -0.699 -25.844 1.00 72.88 280 ASN A N 1
ATOM 2193 C CA . ASN A 1 280 ? -2.330 0.433 -26.034 1.00 72.88 280 ASN A CA 1
ATOM 2194 C C . ASN A 1 280 ? -1.657 1.785 -25.820 1.00 72.88 280 ASN A C 1
ATOM 2196 O O . ASN A 1 280 ? -2.287 2.817 -26.070 1.00 72.88 280 ASN A O 1
ATOM 2200 N N . ASP A 1 281 ? -0.416 1.803 -25.332 1.00 66.06 281 ASP A N 1
ATOM 2201 C CA . ASP A 1 281 ? 0.257 3.057 -25.051 1.00 66.06 281 ASP A CA 1
ATOM 2202 C C . ASP A 1 281 ? 0.414 3.876 -26.337 1.00 66.06 281 ASP A C 1
ATOM 2204 O O . ASP A 1 281 ? 0.937 3.430 -27.362 1.00 66.06 281 ASP A O 1
ATOM 2208 N N . PHE A 1 282 ? -0.086 5.104 -26.269 1.00 66.62 282 PHE A N 1
ATOM 2209 C CA . PHE A 1 282 ? -0.327 5.974 -27.409 1.00 66.62 282 PHE A CA 1
ATOM 2210 C C . PHE A 1 282 ? 0.673 7.124 -27.445 1.00 66.62 282 PHE A C 1
ATOM 2212 O O . PHE A 1 282 ? 1.260 7.514 -26.433 1.00 66.62 282 PHE A O 1
ATOM 2219 N N . ASN A 1 283 ? 0.817 7.737 -28.618 1.00 64.19 283 ASN A N 1
ATOM 2220 C CA . ASN A 1 283 ? 1.393 9.070 -28.682 1.00 64.19 283 ASN A CA 1
ATOM 2221 C C . ASN A 1 283 ? 0.343 10.080 -28.184 1.00 64.19 283 ASN A C 1
ATOM 2223 O O . ASN A 1 283 ? -0.677 10.306 -28.841 1.00 64.19 283 ASN A O 1
ATOM 2227 N N . ARG A 1 284 ? 0.599 10.714 -27.031 1.00 57.72 284 ARG A N 1
ATOM 2228 C CA . ARG A 1 284 ? -0.321 11.686 -26.404 1.00 57.72 284 ARG A CA 1
ATOM 2229 C C . ARG A 1 284 ? -0.635 12.922 -27.257 1.00 57.72 284 ARG A C 1
ATOM 2231 O O . ARG A 1 284 ? -1.659 13.550 -27.010 1.00 57.72 284 ARG A O 1
ATOM 2238 N N . ILE A 1 285 ? 0.210 13.271 -28.230 1.00 54.88 285 ILE A N 1
ATOM 2239 C CA . ILE A 1 285 ? 0.006 14.412 -29.137 1.00 54.88 285 ILE A CA 1
ATOM 2240 C C . ILE A 1 285 ? -0.977 14.063 -30.261 1.00 54.88 285 ILE A C 1
ATOM 2242 O O . ILE A 1 285 ? -1.822 14.887 -30.595 1.00 54.88 285 ILE A O 1
ATOM 2246 N N . TRP A 1 286 ? -0.890 12.859 -30.831 1.00 56.88 286 TRP A N 1
ATOM 2247 C CA . TRP A 1 286 ? -1.709 12.458 -31.988 1.00 56.88 286 TRP A CA 1
ATOM 2248 C C . TRP A 1 286 ? -2.946 11.631 -31.619 1.00 56.88 286 TRP A C 1
ATOM 2250 O O . TRP A 1 286 ? -3.800 11.423 -32.471 1.00 56.88 286 TRP A O 1
ATOM 2260 N N . GLN A 1 287 ? -3.057 11.190 -30.358 1.00 63.22 287 GLN A N 1
ATOM 2261 C CA . GLN A 1 287 ? -4.158 10.356 -29.849 1.00 63.22 287 GLN A CA 1
ATOM 2262 C C . GLN A 1 287 ? -4.400 9.074 -30.667 1.00 63.22 287 GLN A C 1
ATOM 2264 O O . GLN A 1 287 ? -5.511 8.565 -30.694 1.00 63.22 287 GLN A O 1
ATOM 2269 N N . THR A 1 288 ? -3.363 8.548 -31.322 1.00 63.44 288 THR A N 1
ATOM 2270 C CA . THR A 1 288 ? -3.443 7.350 -32.170 1.00 63.44 288 THR A CA 1
ATOM 2271 C C . THR A 1 288 ? -2.686 6.198 -31.514 1.00 63.44 288 THR A C 1
ATOM 2273 O O . THR A 1 288 ? -1.546 6.390 -31.064 1.00 63.44 288 THR A O 1
ATOM 2276 N N . THR A 1 289 ? -3.280 5.003 -31.465 1.00 69.75 289 THR A N 1
ATOM 2277 C CA . THR A 1 289 ? -2.609 3.809 -30.916 1.00 69.75 289 THR A CA 1
ATOM 2278 C C . THR A 1 289 ? -1.572 3.246 -31.897 1.00 69.75 289 THR A C 1
ATOM 2280 O O . THR A 1 289 ? -1.543 3.581 -33.088 1.00 69.75 289 THR A O 1
ATOM 2283 N N . ALA A 1 290 ? -0.670 2.385 -31.413 1.00 69.06 290 ALA A N 1
ATOM 2284 C CA . ALA A 1 290 ? 0.282 1.692 -32.284 1.00 69.06 290 ALA A CA 1
ATOM 2285 C C . ALA A 1 290 ? -0.431 0.804 -33.323 1.00 69.06 290 ALA A C 1
ATOM 2287 O O . ALA A 1 290 ? 0.028 0.705 -34.461 1.00 69.06 290 ALA A O 1
ATOM 2288 N N . ALA A 1 291 ? -1.573 0.210 -32.954 1.00 71.88 291 ALA A N 1
ATOM 2289 C CA . ALA A 1 291 ? -2.389 -0.602 -33.852 1.00 71.88 291 ALA A CA 1
ATOM 2290 C C . ALA A 1 291 ? -3.015 0.258 -34.960 1.00 71.88 291 ALA A C 1
ATOM 2292 O O . ALA A 1 291 ? -2.857 -0.047 -36.138 1.00 71.88 291 ALA A O 1
ATOM 2293 N N . GLU A 1 292 ? -3.632 1.387 -34.617 1.00 73.38 292 GLU A N 1
ATOM 2294 C CA . GLU A 1 292 ? -4.216 2.311 -35.600 1.00 73.38 292 GLU A CA 1
ATOM 2295 C C . GLU A 1 292 ? -3.168 2.827 -36.596 1.00 73.38 292 GLU A C 1
ATOM 2297 O O . GLU A 1 292 ? -3.377 2.799 -37.807 1.00 73.38 292 GLU A O 1
ATOM 2302 N N . ASN A 1 293 ? -1.975 3.178 -36.109 1.00 72.88 293 ASN A N 1
ATOM 2303 C CA . ASN A 1 293 ? -0.860 3.564 -36.974 1.00 72.88 293 ASN A CA 1
ATOM 2304 C C . ASN A 1 293 ? -0.353 2.421 -37.871 1.00 72.88 293 ASN A C 1
ATOM 2306 O O . ASN A 1 293 ? 0.098 2.677 -38.992 1.00 72.88 293 ASN A O 1
ATOM 2310 N N . ALA A 1 294 ? -0.354 1.175 -37.385 1.00 74.94 294 ALA A N 1
ATOM 2311 C CA . ALA A 1 294 ? 0.004 0.008 -38.193 1.00 74.94 294 ALA A CA 1
ATOM 2312 C C . ALA A 1 294 ? -1.012 -0.185 -39.325 1.00 74.94 294 ALA A C 1
ATOM 2314 O O . ALA A 1 294 ? -0.624 -0.361 -40.482 1.00 74.94 294 ALA A O 1
ATOM 2315 N N . TYR A 1 295 ? -2.296 -0.052 -39.001 1.00 77.75 295 TYR A N 1
ATOM 2316 C CA . TYR A 1 295 ? -3.403 -0.161 -39.938 1.00 77.75 295 TYR A CA 1
ATOM 2317 C C . TYR A 1 295 ? -3.372 0.931 -41.020 1.00 77.75 295 TYR A C 1
ATOM 2319 O O . TYR A 1 295 ? -3.379 0.616 -42.211 1.00 77.75 295 TYR A O 1
ATOM 2327 N N . ASP A 1 296 ? -3.219 2.202 -40.635 1.00 73.88 296 ASP A N 1
ATOM 2328 C CA . ASP A 1 296 ? -3.140 3.338 -41.568 1.00 73.88 296 ASP A CA 1
ATOM 2329 C C . ASP A 1 296 ? -1.957 3.232 -42.542 1.00 73.88 296 ASP A C 1
ATOM 2331 O O . ASP A 1 296 ? -1.989 3.754 -43.659 1.00 73.88 296 ASP A O 1
ATOM 2335 N N . ARG A 1 297 ? -0.895 2.530 -42.131 1.00 74.56 297 ARG A N 1
ATOM 2336 C CA . ARG A 1 297 ? 0.303 2.276 -42.943 1.00 74.56 297 ARG A CA 1
ATOM 2337 C C . ARG A 1 297 ? 0.241 0.966 -43.733 1.00 74.56 297 ARG A C 1
ATOM 2339 O O . ARG A 1 297 ? 1.220 0.651 -44.412 1.00 74.56 297 ARG A O 1
ATOM 2346 N N . GLY A 1 298 ? -0.861 0.218 -43.650 1.00 78.38 298 GLY A N 1
ATOM 2347 C CA . GLY A 1 298 ? -1.051 -1.067 -44.328 1.00 78.38 298 GLY A CA 1
ATOM 2348 C C . GLY A 1 298 ? -0.180 -2.205 -43.784 1.00 78.38 298 GLY A C 1
ATOM 2349 O O . GLY A 1 298 ? 0.145 -3.126 -44.527 1.00 78.38 298 GLY A O 1
ATOM 2350 N N . GLN A 1 299 ? 0.249 -2.129 -42.521 1.00 78.50 299 GLN A N 1
ATOM 2351 C CA . GLN A 1 299 ? 1.048 -3.158 -41.841 1.00 78.50 299 GLN A CA 1
ATOM 2352 C C . GLN A 1 299 ? 0.120 -4.122 -41.095 1.00 78.50 299 GLN A C 1
ATOM 2354 O O . GLN A 1 299 ? 0.083 -4.141 -39.863 1.00 78.50 299 GLN A O 1
ATOM 2359 N N . PHE A 1 300 ? -0.666 -4.887 -41.852 1.00 78.69 300 PHE A N 1
ATOM 2360 C CA . PHE A 1 300 ? -1.747 -5.718 -41.317 1.00 78.69 300 PHE A CA 1
ATOM 2361 C C . PHE A 1 300 ? -1.242 -6.828 -40.385 1.00 78.69 300 PHE A C 1
ATOM 2363 O O . PHE A 1 300 ? -1.828 -7.054 -39.336 1.00 78.69 300 PHE A O 1
ATOM 23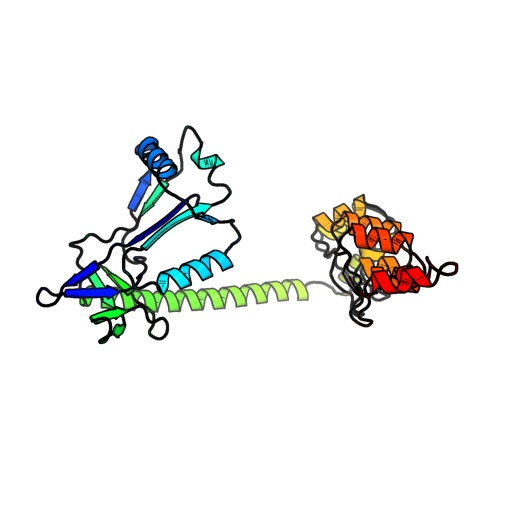70 N N . GLU A 1 301 ? -0.085 -7.430 -40.665 1.00 78.44 301 GLU A N 1
ATOM 2371 C CA . GLU A 1 301 ? 0.491 -8.461 -39.793 1.00 78.44 301 GLU A CA 1
ATOM 2372 C C . GLU A 1 301 ? 0.885 -7.908 -38.413 1.00 78.44 301 GLU A C 1
ATOM 2374 O O . GLU A 1 301 ? 0.789 -8.594 -37.395 1.00 78.44 301 GLU A O 1
ATOM 2379 N N . LEU A 1 302 ? 1.336 -6.652 -38.365 1.00 75.25 302 LEU A N 1
ATOM 2380 C CA . LEU A 1 302 ? 1.669 -5.971 -37.117 1.00 75.25 302 LEU A CA 1
ATOM 2381 C C . LEU A 1 302 ? 0.412 -5.516 -36.371 1.00 75.25 302 LEU A C 1
ATOM 2383 O O . LEU A 1 302 ? 0.379 -5.577 -35.143 1.00 75.25 302 LEU A O 1
ATOM 2387 N N . TYR A 1 303 ? -0.609 -5.082 -37.112 1.00 79.19 303 TYR A N 1
ATOM 2388 C CA . TYR A 1 303 ? -1.926 -4.770 -36.571 1.00 79.19 303 TYR A CA 1
ATOM 2389 C C . TYR A 1 303 ? -2.528 -5.989 -35.860 1.00 79.19 303 TYR A C 1
ATOM 2391 O O . TYR A 1 303 ? -2.816 -5.911 -34.666 1.00 79.19 303 TYR A O 1
ATOM 2399 N N . ASP A 1 304 ? -2.591 -7.137 -36.538 1.00 77.25 304 ASP A N 1
ATOM 2400 C CA . ASP A 1 304 ? -3.113 -8.386 -35.973 1.00 77.25 304 ASP A CA 1
ATOM 2401 C C . ASP A 1 304 ? -2.328 -8.821 -34.733 1.00 77.25 304 ASP A C 1
ATOM 2403 O O . ASP A 1 304 ? -2.904 -9.207 -33.713 1.00 77.25 304 ASP A O 1
ATOM 2407 N N . ARG A 1 305 ? -0.995 -8.709 -34.785 1.00 75.75 305 ARG A N 1
ATOM 2408 C CA . ARG A 1 305 ? -0.124 -9.036 -33.650 1.00 75.75 305 ARG A CA 1
ATOM 2409 C C . ARG A 1 305 ? -0.379 -8.132 -32.442 1.00 75.75 305 ARG A C 1
ATOM 2411 O O . ARG A 1 305 ? -0.346 -8.614 -31.313 1.00 75.75 305 ARG A O 1
ATOM 2418 N N . LEU A 1 306 ? -0.630 -6.840 -32.653 1.00 75.56 306 LEU A N 1
ATOM 2419 C CA . LEU A 1 306 ? -0.929 -5.902 -31.568 1.00 75.56 306 LEU A CA 1
ATOM 2420 C C . LEU A 1 306 ? -2.293 -6.178 -30.934 1.00 75.56 306 LEU A C 1
ATOM 2422 O O . LEU A 1 306 ? -2.393 -6.147 -29.708 1.00 75.56 306 LEU A O 1
ATOM 2426 N N . LEU A 1 307 ? -3.305 -6.525 -31.734 1.00 77.75 307 LEU A N 1
ATOM 2427 C CA . LEU A 1 307 ? -4.613 -6.942 -31.221 1.00 77.75 307 LEU A CA 1
ATOM 2428 C C . LEU A 1 307 ? -4.514 -8.223 -30.380 1.00 77.75 307 LEU A C 1
ATOM 2430 O O . LEU A 1 307 ? -5.072 -8.288 -29.285 1.00 77.75 307 LEU A O 1
ATOM 2434 N N . GLN A 1 308 ? -3.744 -9.219 -30.834 1.00 77.69 308 GLN A N 1
ATOM 2435 C CA . GLN A 1 308 ? -3.516 -10.465 -30.085 1.00 77.69 308 GLN A CA 1
ATOM 2436 C C . GLN A 1 308 ? -2.846 -10.241 -28.724 1.00 77.69 308 GLN A C 1
ATOM 2438 O O . GLN A 1 308 ? -3.086 -10.999 -27.787 1.00 77.69 308 GLN A O 1
ATOM 2443 N N . LEU A 1 309 ? -2.018 -9.202 -28.603 1.00 73.31 309 LEU A N 1
ATOM 2444 C CA . LEU A 1 309 ? -1.340 -8.841 -27.358 1.00 73.31 309 LEU A CA 1
ATOM 2445 C C . LEU A 1 309 ? -2.199 -7.970 -26.425 1.00 73.31 309 LEU A C 1
ATOM 2447 O O . LEU A 1 309 ? -1.721 -7.573 -25.367 1.00 73.31 309 LEU A O 1
ATOM 2451 N N . GLY A 1 310 ? -3.465 -7.707 -26.772 1.00 70.62 310 GLY A N 1
ATOM 2452 C CA . GLY A 1 310 ? -4.389 -6.897 -25.969 1.00 70.62 310 GLY A CA 1
ATOM 2453 C C . GLY A 1 310 ? -4.447 -5.420 -26.372 1.00 70.62 310 GLY A C 1
ATOM 2454 O O . GLY A 1 310 ? -4.962 -4.597 -25.609 1.00 70.62 310 GLY A O 1
ATOM 2455 N N . GLY A 1 311 ? -3.918 -5.074 -27.549 1.00 69.62 311 GLY A N 1
ATOM 2456 C CA . GLY A 1 311 ? -4.113 -3.772 -28.174 1.00 69.62 311 GLY A CA 1
ATOM 2457 C C . GLY A 1 311 ? -5.574 -3.559 -28.576 1.00 69.62 311 GLY A C 1
ATOM 2458 O O . GLY A 1 311 ? -6.231 -4.457 -29.097 1.00 69.62 311 GLY A O 1
ATOM 2459 N N . LYS A 1 312 ? -6.088 -2.357 -28.336 1.00 66.81 312 LYS A N 1
ATOM 2460 C CA . LYS A 1 312 ? -7.408 -1.891 -28.751 1.00 66.81 312 LYS A CA 1
ATOM 2461 C C . LYS A 1 312 ? -7.258 -1.073 -30.026 1.00 66.81 312 LYS A C 1
ATOM 2463 O O . LYS A 1 312 ? -6.393 -0.200 -30.122 1.00 66.81 312 LYS A O 1
ATOM 2468 N N . ALA A 1 313 ? -8.129 -1.339 -30.987 1.00 60.84 313 ALA A N 1
ATOM 2469 C CA . ALA A 1 313 ? -8.342 -0.482 -32.138 1.00 60.84 313 ALA A CA 1
ATOM 2470 C C . ALA A 1 313 ? -9.834 -0.150 -32.188 1.00 60.84 313 ALA A C 1
ATOM 2472 O O . ALA A 1 313 ? -10.652 -1.060 -32.292 1.00 60.84 313 ALA A O 1
ATOM 2473 N N . ASP A 1 314 ? -10.177 1.138 -32.127 1.00 57.69 314 ASP A N 1
ATOM 2474 C CA . ASP A 1 314 ? -11.541 1.603 -32.431 1.00 57.69 314 ASP A CA 1
ATOM 2475 C C . ASP A 1 314 ? -11.765 1.712 -33.953 1.00 57.69 314 ASP A C 1
ATOM 2477 O O . ASP A 1 314 ? -12.861 2.016 -34.429 1.00 57.69 314 ASP A O 1
ATOM 2481 N N . VAL A 1 315 ? -10.725 1.440 -34.749 1.00 52.72 315 VAL A N 1
ATOM 2482 C CA . VAL A 1 315 ? -10.809 1.403 -36.206 1.00 52.72 315 VAL A CA 1
ATOM 2483 C C . VAL A 1 315 ? -11.512 0.120 -36.622 1.00 52.72 315 VAL A C 1
ATOM 2485 O O . VAL A 1 315 ? -10.933 -0.964 -36.585 1.00 52.72 315 VAL A O 1
ATOM 2488 N N . VAL A 1 316 ? -12.766 0.265 -37.051 1.00 45.31 316 VAL A N 1
ATOM 2489 C CA . VAL A 1 316 ? -13.515 -0.781 -37.751 1.00 45.31 316 VAL A CA 1
ATOM 2490 C C . VAL A 1 316 ? -12.656 -1.269 -38.927 1.00 45.31 316 VAL A C 1
ATOM 2492 O O . VAL A 1 316 ? -12.328 -0.456 -39.804 1.00 45.31 316 VAL A O 1
ATOM 2495 N N . PRO A 1 317 ? -12.274 -2.558 -38.983 1.00 40.59 317 PRO A N 1
ATOM 2496 C CA . PRO A 1 317 ? -11.510 -3.079 -40.103 1.00 40.59 317 PRO A CA 1
ATOM 2497 C C . PRO A 1 317 ? -12.259 -2.795 -41.412 1.00 40.59 317 PRO A C 1
ATOM 2499 O O . PRO A 1 317 ? -13.435 -3.131 -41.564 1.00 40.59 317 PRO A O 1
ATOM 2502 N N . ARG A 1 318 ? -11.572 -2.255 -42.426 1.00 40.34 318 ARG A N 1
ATOM 2503 C CA . ARG A 1 318 ? -12.049 -2.221 -43.828 1.00 40.34 318 ARG A CA 1
ATOM 2504 C C . ARG A 1 318 ? -12.180 -3.632 -44.416 1.00 40.34 318 ARG A C 1
ATOM 2506 O O . ARG A 1 318 ? -12.383 -3.773 -45.618 1.00 40.34 318 ARG A O 1
ATOM 2513 N N . GLU A 1 319 ? -12.105 -4.680 -43.607 1.00 40.53 319 GLU A N 1
ATOM 2514 C CA . GLU A 1 319 ? -12.471 -6.040 -43.987 1.00 40.53 319 GLU A CA 1
ATOM 2515 C C . GLU A 1 319 ? -13.965 -6.150 -44.326 1.00 40.53 319 GLU A C 1
ATOM 2517 O O . GLU A 1 319 ? -14.321 -6.934 -45.202 1.00 40.53 319 GLU A O 1
ATOM 2522 N N . ALA A 1 320 ? -14.815 -5.249 -43.809 1.00 40.34 320 ALA A N 1
ATOM 2523 C CA . ALA A 1 320 ? -16.179 -5.065 -44.319 1.00 40.34 320 ALA A CA 1
ATOM 2524 C C . ALA A 1 320 ? -16.233 -4.554 -45.781 1.00 40.34 320 ALA A C 1
ATOM 2526 O O . ALA A 1 320 ? -17.276 -4.628 -46.425 1.00 40.34 320 ALA A O 1
ATOM 2527 N N . ALA A 1 321 ? -15.125 -4.044 -46.337 1.00 40.31 321 ALA A N 1
ATOM 2528 C CA . ALA A 1 321 ? -15.071 -3.455 -47.677 1.00 40.31 321 ALA A CA 1
ATOM 2529 C C . ALA A 1 321 ? -14.268 -4.271 -48.711 1.00 40.31 321 ALA A C 1
ATOM 2531 O O . ALA A 1 321 ? -14.304 -3.922 -49.891 1.00 40.31 321 ALA A O 1
ATOM 2532 N N . TYR A 1 322 ? -13.556 -5.339 -48.317 1.00 39.28 322 TYR A N 1
ATOM 2533 C CA . TYR A 1 322 ? -12.683 -6.090 -49.239 1.00 39.28 322 TYR A CA 1
ATOM 2534 C C . TYR A 1 322 ? -13.172 -7.494 -49.635 1.00 39.28 322 TYR A C 1
ATOM 2536 O O . TYR A 1 322 ? -12.724 -7.991 -50.666 1.00 39.28 322 TYR A O 1
ATOM 2544 N N . PHE A 1 323 ? -14.119 -8.117 -48.917 1.00 42.47 323 PHE A N 1
ATOM 2545 C CA . PHE A 1 323 ? -14.548 -9.495 -49.231 1.00 42.47 323 PHE A CA 1
ATOM 2546 C C . PHE A 1 323 ? -15.726 -9.651 -50.206 1.00 42.47 323 PHE A C 1
ATOM 2548 O O . PHE A 1 323 ? -15.994 -10.764 -50.651 1.00 42.47 323 PHE A O 1
ATOM 2555 N N . HIS A 1 324 ? -16.388 -8.569 -50.621 1.00 46.62 324 HIS A N 1
ATOM 2556 C CA . HIS A 1 324 ? -17.547 -8.656 -51.519 1.00 46.62 324 HIS A CA 1
ATOM 2557 C C . HIS A 1 324 ? -17.459 -7.665 -52.675 1.00 46.62 324 HIS A C 1
ATOM 2559 O O . HIS A 1 324 ? -18.317 -6.805 -52.854 1.00 46.62 324 HIS A O 1
ATOM 2565 N N . ARG A 1 325 ? -16.408 -7.781 -53.494 1.00 41.62 325 ARG A N 1
ATOM 2566 C CA . ARG A 1 325 ? -16.412 -7.130 -54.812 1.00 41.62 325 ARG A CA 1
ATOM 2567 C C . ARG A 1 325 ? -17.213 -7.913 -55.860 1.00 41.62 325 ARG A C 1
ATOM 2569 O O . ARG A 1 325 ? -17.601 -7.321 -56.861 1.00 41.62 325 ARG A O 1
ATOM 2576 N N . ASP A 1 326 ? -17.510 -9.185 -55.583 1.00 44.94 326 ASP A N 1
ATOM 2577 C CA . ASP A 1 326 ? -18.137 -10.104 -56.540 1.00 44.94 326 ASP A CA 1
ATOM 2578 C C . ASP A 1 326 ? -19.549 -10.577 -56.144 1.00 44.94 326 ASP A C 1
ATOM 2580 O O . ASP A 1 326 ? -20.169 -11.302 -56.916 1.00 44.94 326 ASP A O 1
ATOM 2584 N N . ASP A 1 327 ? -20.087 -10.173 -54.983 1.00 49.47 327 ASP A N 1
ATOM 2585 C CA . ASP A 1 327 ? -21.439 -10.584 -54.566 1.00 49.47 327 ASP A CA 1
ATOM 2586 C C . ASP A 1 327 ? -22.131 -9.542 -53.653 1.00 49.47 327 ASP A C 1
ATOM 2588 O O . ASP A 1 327 ? -21.906 -9.534 -52.438 1.00 49.47 327 ASP A O 1
ATOM 2592 N N . PRO A 1 328 ? -22.931 -8.617 -54.217 1.00 51.03 328 PRO A N 1
ATOM 2593 C CA . PRO A 1 328 ? -23.548 -7.513 -53.480 1.00 51.03 328 PRO A CA 1
ATOM 2594 C C . PRO A 1 328 ? -24.720 -7.911 -52.563 1.00 51.03 328 PRO A C 1
ATOM 2596 O O . PRO A 1 328 ? -25.145 -7.078 -51.765 1.00 51.03 328 PRO A O 1
ATOM 2599 N N . GLU A 1 329 ? -25.241 -9.144 -52.620 1.00 50.47 329 GLU A N 1
ATOM 2600 C CA . GLU A 1 329 ? -26.398 -9.545 -51.793 1.00 50.47 329 GLU A CA 1
ATOM 2601 C C . GLU A 1 329 ? -26.028 -9.892 -50.340 1.00 50.47 329 GLU A C 1
ATOM 2603 O O . GLU A 1 329 ? -26.853 -9.734 -49.444 1.00 50.47 329 GLU A O 1
ATOM 2608 N N . LYS A 1 330 ? -24.769 -10.255 -50.055 1.00 48.38 330 LYS A N 1
ATOM 2609 C CA . LYS A 1 330 ? -24.309 -10.572 -48.684 1.00 48.38 330 LYS A CA 1
ATOM 2610 C C . LYS A 1 330 ? -24.005 -9.358 -47.805 1.00 48.38 330 LYS A C 1
ATOM 2612 O O . LYS A 1 330 ? -23.723 -9.514 -46.621 1.00 48.38 330 LYS A O 1
ATOM 2617 N N . LEU A 1 331 ? -24.061 -8.151 -48.365 1.00 44.72 331 LEU A N 1
ATOM 2618 C CA . LEU A 1 331 ? -23.741 -6.919 -47.642 1.00 44.72 331 LEU A CA 1
ATOM 2619 C C . LEU A 1 331 ? -24.870 -6.472 -46.695 1.00 44.72 331 LEU A C 1
ATOM 2621 O O . LEU A 1 331 ? -24.622 -5.693 -45.779 1.00 44.72 331 LEU A O 1
ATOM 2625 N N . LEU A 1 332 ? -26.097 -6.965 -46.904 1.00 43.28 332 LEU A N 1
ATOM 2626 C CA . LEU A 1 332 ? -27.265 -6.626 -46.084 1.00 43.28 332 LEU A CA 1
ATOM 2627 C C . LEU A 1 332 ? -27.364 -7.477 -44.808 1.00 43.28 332 LEU A C 1
ATOM 2629 O O . LEU A 1 332 ? -27.735 -6.946 -43.767 1.00 43.28 332 LEU A O 1
ATOM 2633 N N . ASP A 1 333 ? -26.927 -8.739 -44.842 1.00 42.41 333 ASP A N 1
ATOM 2634 C CA . ASP A 1 333 ? -27.019 -9.649 -43.685 1.00 42.41 333 ASP A CA 1
ATOM 2635 C C . ASP A 1 333 ? -26.074 -9.273 -42.526 1.00 42.41 333 ASP A C 1
ATOM 2637 O O . ASP A 1 333 ? -26.324 -9.637 -41.381 1.00 42.41 333 ASP A O 1
ATOM 2641 N N . VAL A 1 334 ? -24.995 -8.531 -42.804 1.00 44.16 334 VAL A N 1
ATOM 2642 C CA . VAL A 1 334 ? -24.005 -8.104 -41.793 1.00 44.16 334 VAL A CA 1
ATOM 2643 C C . VAL A 1 334 ? -24.397 -6.783 -41.117 1.00 44.16 334 VAL A C 1
ATOM 2645 O O . VAL A 1 334 ? -23.864 -6.450 -40.066 1.00 44.16 334 VAL A O 1
ATOM 2648 N N . ILE A 1 335 ? -25.331 -6.022 -41.695 1.00 41.16 335 ILE A N 1
ATOM 2649 C CA . ILE A 1 335 ? -25.806 -4.752 -41.117 1.00 41.16 335 ILE A CA 1
ATOM 2650 C C . ILE A 1 335 ? -27.022 -4.978 -40.192 1.00 41.16 335 ILE A C 1
ATOM 2652 O O . ILE A 1 335 ? -27.333 -4.113 -39.375 1.00 41.16 335 ILE A O 1
ATOM 2656 N N . GLU A 1 336 ? -27.685 -6.140 -40.269 1.00 38.56 336 GLU A N 1
ATOM 2657 C CA . GLU A 1 336 ? -28.874 -6.475 -39.462 1.00 38.56 336 GLU A CA 1
ATOM 2658 C C . GLU A 1 336 ? -28.632 -7.477 -38.306 1.00 38.56 336 GLU A C 1
ATOM 2660 O O . GLU A 1 336 ? -29.595 -7.905 -37.664 1.00 38.56 336 GLU A O 1
ATOM 2665 N N . GLN A 1 337 ? -27.379 -7.817 -37.981 1.00 38.16 337 GLN A N 1
ATOM 2666 C CA . GLN A 1 337 ? -26.996 -8.559 -36.762 1.00 38.16 337 GLN A CA 1
ATOM 2667 C C . GLN A 1 337 ? -26.086 -7.710 -35.882 1.00 38.16 337 GLN A C 1
ATOM 2669 O O . GLN A 1 337 ? -26.252 -7.785 -34.642 1.00 38.16 337 GLN A O 1
#

Radius of gyration: 31.39 Å; chains: 1; bounding box: 67×50×93 Å